Protein AF-A0A261GRT4-F1 (afdb_monomer_lite)

Sequence (349 aa):
MNIQGSGAAAAAATHTRISSVPSQSSALTADNYSETAGRVAGLMQSGRQGEAVALLNGATDGQPQAVQDAMYRMVSSKLGASISPEPFMLEQAQYATPVEVGNTIRQINEAGSNPPSMPNTDGLSDQQKFMVYASIVEVRGNQSAKDALADSESVILGLRSENDTMVNNGKGLYDDRLAVIAKEGDGTVHVKEFTRVSTEPTAQYDGNQKNHTDLGRFRRAEGEDVTNDGVPELGRLSEGTTEMIKASHPNPSSAGGTKWALRPSSDAVTNGANRVERDSNHDLKFDSSDTNGVTDLNNTFKIHAGSRNNTDSAGCTTIHGDDYKDFKDAATRDANQDTWQYVLTKVEP

Secondary structure (DSSP, 8-state):
--------------------S----PPP-HHHHHHHHHHHHHHHHTT-HHHHHHHHHHHHTT--HHHHHHHHHHHHHHH-SPPPSS---SSGGGTS-HHHHHHHHHHHHHHHHS-PBPP--TT--HHHHHHHHHHHHHHHS-HHHHHHHHTT--EEEEEE----TTHHHHT----EEEEEEEE-TTS-EEEEEEEEEE-S--GGG-TTGGG-TT-S------SB-SSSSSSPBPEEEPSEEEEEEEEEEE-TTSTT-EEEEEEE-HHHHHT-TT-EEE-SSSSS--STT-TT-EE---TT--EEE-BTTB---SSSEEE-TTTHHHHHHHHTSSTT--EEEEEEEEPB-

Radius of gyration: 25.0 Å; chains: 1; bounding box: 56×35×108 Å

Structure (mmCIF, N/CA/C/O backbone):
data_AF-A0A261GRT4-F1
#
_entry.id   AF-A0A261GRT4-F1
#
loop_
_atom_site.group_PDB
_atom_site.id
_atom_site.type_symbol
_atom_site.label_atom_id
_atom_site.label_alt_id
_atom_site.label_comp_id
_atom_site.label_asym_id
_atom_site.label_entity_id
_atom_site.label_seq_id
_atom_site.pdbx_PDB_ins_code
_atom_site.Cartn_x
_atom_site.Cartn_y
_atom_site.Cartn_z
_atom_site.occupancy
_atom_site.B_iso_or_equiv
_atom_site.auth_seq_id
_atom_site.auth_comp_id
_atom_site.auth_asym_id
_atom_site.auth_atom_id
_atom_site.pdbx_PDB_model_num
ATOM 1 N N . MET A 1 1 ? 5.555 -11.498 76.815 1.00 35.22 1 MET A N 1
ATOM 2 C CA . MET A 1 1 ? 6.306 -12.042 75.664 1.00 35.22 1 MET A CA 1
ATOM 3 C C . MET A 1 1 ? 5.431 -13.094 75.006 1.00 35.22 1 MET A C 1
ATOM 5 O O . MET A 1 1 ? 5.063 -14.020 75.709 1.00 35.22 1 MET A O 1
ATOM 9 N N . ASN A 1 2 ? 5.130 -12.902 73.714 1.00 31.45 2 ASN A N 1
ATOM 10 C CA . ASN A 1 2 ? 4.449 -13.807 72.768 1.00 31.45 2 ASN A CA 1
ATOM 11 C C . ASN A 1 2 ? 3.001 -14.247 73.063 1.00 31.45 2 ASN A C 1
ATOM 13 O O . ASN A 1 2 ? 2.686 -14.583 74.192 1.00 31.45 2 ASN A O 1
ATOM 17 N N . ILE A 1 3 ? 2.097 -14.450 72.097 1.00 33.56 3 ILE A N 1
ATOM 18 C CA . ILE A 1 3 ? 1.696 -13.861 70.794 1.00 33.56 3 ILE A CA 1
ATOM 19 C C . ILE A 1 3 ? 0.561 -14.801 70.296 1.00 33.56 3 ILE A C 1
ATOM 21 O O . ILE A 1 3 ? 0.647 -16.004 70.522 1.00 33.56 3 ILE A O 1
ATOM 25 N N . GLN A 1 4 ? -0.422 -14.248 69.566 1.00 34.06 4 GLN A N 1
ATOM 26 C CA . GLN A 1 4 ? -1.401 -14.908 68.664 1.00 34.06 4 GLN A CA 1
ATOM 27 C C . GLN A 1 4 ? -2.579 -15.711 69.271 1.00 34.06 4 GLN A C 1
ATOM 29 O O . GLN A 1 4 ? -2.433 -16.420 70.252 1.00 34.06 4 GLN A O 1
ATOM 34 N N . GLY A 1 5 ? -3.795 -15.663 68.707 1.00 31.05 5 GLY A N 1
ATOM 35 C CA . GLY A 1 5 ? -4.198 -15.104 67.413 1.00 31.05 5 GLY A CA 1
ATOM 36 C C . GLY A 1 5 ? -5.697 -14.804 67.322 1.00 31.05 5 GLY A C 1
ATOM 37 O O . GLY A 1 5 ? -6.541 -15.587 67.748 1.00 31.05 5 GLY A O 1
ATOM 38 N N . SER A 1 6 ? -6.010 -13.647 66.740 1.00 34.00 6 SER A N 1
ATOM 39 C CA . SER A 1 6 ? -7.339 -13.263 66.275 1.00 34.00 6 SER A CA 1
ATOM 40 C C . SER A 1 6 ? -7.507 -13.724 64.828 1.00 34.00 6 SER A C 1
ATOM 42 O O . SER A 1 6 ? -6.793 -13.260 63.939 1.00 34.00 6 SER A O 1
ATOM 44 N N . GLY A 1 7 ? -8.445 -14.641 64.595 1.00 30.50 7 GLY A N 1
ATOM 45 C CA . GLY A 1 7 ? -8.882 -15.027 63.258 1.00 30.50 7 GLY A CA 1
ATOM 46 C C . GLY A 1 7 ? -9.743 -13.924 62.648 1.00 30.50 7 GLY A C 1
ATOM 47 O O . GLY A 1 7 ? -10.851 -13.677 63.117 1.00 30.50 7 GLY A O 1
ATOM 48 N N . ALA A 1 8 ? -9.231 -13.263 61.613 1.00 34.28 8 ALA A N 1
ATOM 49 C CA . ALA A 1 8 ? -10.017 -12.397 60.747 1.00 34.28 8 ALA A CA 1
ATOM 50 C C . ALA A 1 8 ? -10.506 -13.226 59.553 1.00 34.28 8 ALA A C 1
ATOM 52 O O . ALA A 1 8 ? -9.708 -13.730 58.763 1.00 34.28 8 ALA A O 1
ATOM 53 N N . ALA A 1 9 ? -11.823 -13.391 59.453 1.00 33.09 9 ALA A N 1
ATOM 54 C CA . ALA A 1 9 ? -12.476 -13.973 58.293 1.00 33.09 9 ALA A CA 1
ATOM 55 C C . ALA A 1 9 ? -12.330 -13.020 57.096 1.00 33.09 9 ALA A C 1
ATOM 57 O O . ALA A 1 9 ? -12.779 -11.875 57.145 1.00 33.09 9 ALA A O 1
ATOM 58 N N . ALA A 1 10 ? -11.693 -13.494 56.027 1.00 32.97 10 ALA A N 1
ATOM 59 C CA . ALA A 1 10 ? -11.641 -12.799 54.751 1.00 32.97 10 ALA A CA 1
ATOM 60 C C . ALA A 1 10 ? -13.013 -12.903 54.067 1.00 32.97 10 ALA A C 1
ATOM 62 O O . ALA A 1 10 ? -13.434 -13.983 53.652 1.00 32.97 10 ALA A O 1
ATOM 63 N N . ALA A 1 11 ? -13.716 -11.776 53.962 1.00 33.22 11 ALA A N 1
ATOM 64 C CA . ALA A 1 11 ? -14.892 -11.653 53.117 1.00 33.22 11 ALA A CA 1
ATOM 65 C C . ALA A 1 11 ? -14.445 -11.652 51.646 1.00 33.22 11 ALA A C 1
ATOM 67 O O . ALA A 1 11 ? -13.780 -10.724 51.185 1.00 33.22 11 ALA A O 1
ATOM 68 N N . ALA A 1 12 ? -14.795 -12.709 50.916 1.00 32.25 12 ALA A N 1
ATOM 69 C CA . ALA A 1 12 ? -14.633 -12.781 49.472 1.00 32.25 12 ALA A CA 1
ATOM 70 C C . ALA A 1 12 ? -15.602 -11.790 48.806 1.00 32.25 12 ALA A C 1
ATOM 72 O O . ALA A 1 12 ? -16.800 -12.049 48.707 1.00 32.25 12 ALA A O 1
ATOM 73 N N . ALA A 1 13 ? -15.089 -10.639 48.369 1.00 33.25 13 ALA A N 1
ATOM 74 C CA . ALA A 1 13 ? -15.842 -9.680 47.571 1.00 33.25 13 ALA A CA 1
ATOM 75 C C . ALA A 1 13 ? -16.038 -10.238 46.154 1.00 33.25 13 ALA A C 1
ATOM 77 O O . ALA A 1 13 ? -15.181 -10.100 45.282 1.00 33.25 13 ALA A O 1
ATOM 78 N N . THR A 1 14 ? -17.178 -10.883 45.927 1.00 31.34 14 THR A N 1
ATOM 79 C CA . THR A 1 14 ? -17.641 -11.307 44.604 1.00 31.34 14 THR A CA 1
ATOM 80 C C . THR A 1 14 ? -17.947 -10.052 43.781 1.00 31.34 14 THR A C 1
ATOM 82 O O . THR A 1 14 ? -19.009 -9.447 43.915 1.00 31.34 14 THR A O 1
ATOM 85 N N . HIS A 1 15 ? -16.991 -9.606 42.961 1.00 34.75 15 HIS A N 1
ATOM 86 C CA . HIS A 1 15 ? -17.224 -8.536 41.992 1.00 34.75 15 HIS A CA 1
ATOM 87 C C . HIS A 1 15 ? -18.155 -9.066 40.902 1.00 34.75 15 HIS A C 1
ATOM 89 O O . HIS A 1 15 ? -17.756 -9.807 40.007 1.00 34.75 15 HIS A O 1
ATOM 95 N N . THR A 1 16 ? -19.428 -8.709 41.020 1.00 35.31 16 THR A N 1
ATOM 96 C CA . THR A 1 16 ? -20.435 -8.956 39.992 1.00 35.31 16 THR A CA 1
ATOM 97 C C . THR A 1 16 ? -20.148 -7.995 38.836 1.00 35.31 16 THR A C 1
ATOM 99 O O . THR A 1 16 ? -20.353 -6.792 38.983 1.00 35.31 16 THR A O 1
ATOM 102 N N . ARG A 1 17 ? -19.632 -8.502 37.704 1.00 43.12 17 ARG A N 1
ATOM 103 C CA . ARG A 1 17 ? -19.543 -7.735 36.447 1.00 43.12 17 ARG A CA 1
ATOM 104 C C . ARG A 1 17 ? -20.964 -7.304 36.066 1.00 43.12 17 ARG A C 1
ATOM 106 O O . ARG A 1 17 ? -21.829 -8.156 35.876 1.00 43.12 17 ARG A O 1
ATOM 113 N N . ILE A 1 18 ? -21.216 -5.999 35.973 1.00 38.28 18 ILE A N 1
ATOM 114 C CA . ILE A 1 18 ? -22.497 -5.475 35.483 1.00 38.28 18 ILE A CA 1
ATOM 115 C C . ILE A 1 18 ? -22.540 -5.723 33.971 1.00 38.28 18 ILE A C 1
ATOM 117 O O . ILE A 1 18 ? -21.865 -5.056 33.192 1.00 38.28 18 ILE A O 1
ATOM 121 N N . SER A 1 19 ? -23.311 -6.730 33.566 1.00 41.53 19 SER A N 1
ATOM 122 C CA . SER A 1 19 ? -23.483 -7.183 32.184 1.00 41.53 19 SER A CA 1
ATOM 123 C C . SER A 1 19 ? -24.474 -6.311 31.404 1.00 41.53 19 SER A C 1
ATOM 125 O O . SER A 1 19 ? -25.518 -6.789 30.958 1.00 41.53 19 SER A O 1
ATOM 127 N N . SER A 1 20 ? -24.203 -5.017 31.257 1.00 37.38 20 SER A N 1
ATOM 128 C CA . SER A 1 20 ? -25.088 -4.153 30.467 1.00 37.38 20 SER A CA 1
ATOM 129 C C . SER A 1 20 ? -24.325 -3.149 29.615 1.00 37.38 20 SER A C 1
ATOM 131 O O . SER A 1 20 ? -24.558 -1.945 29.694 1.00 37.38 20 SER A O 1
ATOM 133 N N . VAL A 1 21 ? -23.440 -3.657 28.760 1.00 43.62 21 VAL A N 1
ATOM 134 C CA . VAL A 1 21 ? -23.245 -3.044 27.443 1.00 43.62 21 VAL A CA 1
ATOM 135 C C . VAL A 1 21 ? -24.151 -3.832 26.494 1.00 43.62 21 VAL A C 1
ATOM 137 O O . VAL A 1 21 ? -24.077 -5.063 26.505 1.00 43.62 21 VAL A O 1
ATOM 140 N N . PRO A 1 22 ? -25.060 -3.196 25.734 1.00 34.50 22 PRO A N 1
ATOM 141 C CA . PRO A 1 22 ? -25.920 -3.920 24.809 1.00 34.50 22 PRO A CA 1
ATOM 142 C C . PRO A 1 22 ? -25.048 -4.671 23.800 1.00 34.50 22 PRO A C 1
ATOM 144 O O . PRO A 1 22 ? -24.343 -4.041 23.014 1.00 34.50 22 PRO A O 1
ATOM 147 N N . SER A 1 23 ? -25.099 -6.005 23.806 1.00 44.66 23 SER A N 1
ATOM 148 C CA . SER A 1 23 ? -24.545 -6.823 22.728 1.00 44.66 23 SER A CA 1
ATOM 149 C C . SER A 1 23 ? -25.442 -6.652 21.501 1.00 44.66 23 SER A C 1
ATOM 151 O O . SER A 1 23 ? -26.345 -7.450 21.242 1.00 44.66 23 SER A O 1
ATOM 153 N N . GLN A 1 24 ? -25.262 -5.558 20.771 1.00 41.44 24 GLN A N 1
ATOM 154 C CA . GLN A 1 24 ? -25.855 -5.423 19.450 1.00 41.44 24 GLN A CA 1
ATOM 155 C C . GLN A 1 24 ? -24.925 -6.133 18.471 1.00 41.44 24 GLN A C 1
ATOM 157 O O . GLN A 1 24 ? -24.043 -5.517 17.886 1.00 41.44 24 GLN A O 1
ATOM 162 N N . SER A 1 25 ? -25.112 -7.447 18.307 1.00 44.12 25 SER A N 1
ATOM 163 C CA . SER A 1 25 ? -24.447 -8.229 17.258 1.00 44.12 25 SER A CA 1
ATOM 164 C C . SER A 1 25 ? -25.061 -7.921 15.881 1.00 44.12 25 SER A C 1
ATOM 166 O O . SER A 1 25 ? -25.492 -8.813 15.149 1.00 44.12 25 SER A O 1
ATOM 168 N N . SER A 1 26 ? -25.179 -6.644 15.526 1.00 55.97 26 SER A N 1
ATOM 169 C CA . SER A 1 26 ? -25.314 -6.273 14.123 1.00 55.97 26 SER A CA 1
ATOM 170 C C . SER A 1 26 ? -23.966 -6.523 13.458 1.00 55.97 26 SER A C 1
ATOM 172 O O . SER A 1 26 ? -22.938 -6.148 14.020 1.00 55.97 26 SER A O 1
ATOM 174 N N . ALA A 1 27 ? -23.958 -7.141 12.276 1.00 65.25 27 ALA A N 1
ATOM 175 C CA . ALA A 1 27 ? -22.738 -7.238 11.484 1.00 65.25 27 ALA A CA 1
ATOM 176 C C . ALA A 1 27 ? -22.126 -5.834 11.325 1.00 65.25 27 ALA A C 1
ATOM 178 O O . ALA A 1 27 ? -22.843 -4.877 11.014 1.00 65.25 27 ALA A O 1
ATOM 179 N N . LEU A 1 28 ? -20.823 -5.700 11.586 1.00 73.12 28 LEU A N 1
ATOM 180 C CA . LEU A 1 28 ? -20.109 -4.452 11.333 1.00 73.12 28 LEU A CA 1
ATOM 181 C C . LEU A 1 28 ? -20.274 -4.094 9.845 1.00 73.12 28 LEU A C 1
ATOM 183 O O . LEU A 1 28 ? -20.029 -4.920 8.964 1.00 73.12 28 LEU A O 1
ATOM 187 N N . THR A 1 29 ? -20.677 -2.858 9.568 1.00 82.50 29 THR A N 1
ATOM 188 C CA . THR A 1 29 ? -20.718 -2.225 8.242 1.00 82.50 29 THR A CA 1
ATOM 189 C C . THR A 1 29 ? -19.670 -1.118 8.187 1.00 82.50 29 THR A C 1
ATOM 191 O O . THR A 1 29 ? -19.235 -0.635 9.230 1.00 82.50 29 THR A O 1
ATOM 194 N N . ALA A 1 30 ? -19.217 -0.715 6.994 1.00 75.94 30 ALA A N 1
ATOM 195 C CA . ALA A 1 30 ? -18.138 0.274 6.872 1.00 75.94 30 ALA A CA 1
ATOM 196 C C . ALA A 1 30 ? -18.424 1.572 7.660 1.00 75.94 30 ALA A C 1
ATOM 198 O O . ALA A 1 30 ? -17.517 2.148 8.266 1.00 75.94 30 ALA A O 1
ATOM 199 N N . ASP A 1 31 ? -19.691 1.989 7.709 1.00 78.19 31 ASP A N 1
ATOM 200 C CA . ASP A 1 31 ? -20.109 3.207 8.401 1.00 78.19 31 ASP A CA 1
ATOM 201 C C . ASP A 1 31 ? -20.157 3.042 9.925 1.00 78.19 31 ASP A C 1
ATOM 203 O O . ASP A 1 31 ? -19.555 3.848 10.641 1.00 78.19 31 ASP A O 1
ATOM 207 N N . ASN A 1 32 ? -20.773 1.970 10.446 1.00 86.00 32 ASN A N 1
ATOM 208 C CA . ASN A 1 32 ? -20.806 1.752 11.899 1.00 86.00 32 ASN A CA 1
ATOM 209 C C . ASN A 1 32 ? -19.414 1.410 12.464 1.00 86.00 32 ASN A C 1
ATOM 211 O O . ASN A 1 32 ? -19.143 1.656 13.640 1.00 86.00 32 ASN A O 1
ATOM 215 N N . TYR A 1 33 ? -18.513 0.904 11.623 1.00 89.94 33 TYR A N 1
ATOM 216 C CA . TYR A 1 33 ? -17.142 0.569 11.965 1.00 89.94 33 TYR A CA 1
ATOM 217 C C . TYR A 1 33 ? -16.300 1.820 12.253 1.00 89.94 33 TYR A C 1
ATOM 219 O O . TYR A 1 33 ? -15.697 1.922 13.324 1.00 89.94 33 TYR A O 1
ATOM 227 N N . SER A 1 34 ? -16.318 2.815 11.356 1.00 91.00 34 SER A N 1
ATOM 228 C CA . SER A 1 34 ? -15.612 4.088 11.578 1.00 91.00 34 SER A CA 1
ATOM 229 C C . SER A 1 34 ? -16.206 4.868 12.756 1.00 91.00 34 SER A C 1
ATOM 231 O O . SER A 1 34 ? -15.466 5.450 13.553 1.00 91.00 34 SER A O 1
ATOM 233 N N . GLU A 1 35 ? -17.535 4.865 12.902 1.00 93.88 35 GLU A N 1
ATOM 234 C CA . GLU A 1 35 ? -18.208 5.501 14.040 1.00 93.88 35 GLU A CA 1
ATOM 235 C C . GLU A 1 35 ? -17.812 4.841 15.369 1.00 93.88 35 GLU A C 1
ATOM 237 O O . GLU A 1 35 ? -17.461 5.529 16.332 1.00 93.88 35 GLU A O 1
ATOM 242 N N . THR A 1 36 ? -17.808 3.506 15.420 1.00 95.56 36 THR A N 1
ATOM 243 C CA . THR A 1 36 ? -17.414 2.746 16.614 1.00 95.56 36 THR A CA 1
ATOM 244 C C . THR A 1 36 ? -15.971 3.044 16.999 1.00 95.56 36 THR A C 1
ATOM 246 O O . THR A 1 36 ? -15.712 3.352 18.163 1.00 95.56 36 THR A O 1
ATOM 249 N N . ALA A 1 37 ? -15.042 3.048 16.040 1.00 96.81 37 ALA A N 1
ATOM 250 C CA . ALA A 1 37 ? -13.650 3.399 16.304 1.00 96.81 37 ALA A CA 1
ATOM 251 C C . ALA A 1 37 ? -13.501 4.827 16.860 1.00 96.81 37 ALA A C 1
ATOM 253 O O . ALA A 1 37 ? -12.764 5.041 17.823 1.00 96.81 37 ALA A O 1
ATOM 254 N N . GLY A 1 38 ? -14.250 5.795 16.317 1.00 96.62 38 GLY A N 1
ATOM 255 C CA . GLY A 1 38 ? -14.286 7.168 16.830 1.00 96.62 38 GLY A CA 1
ATOM 256 C C . GLY A 1 38 ? -14.823 7.259 18.262 1.00 96.62 38 GLY A C 1
ATOM 257 O O . GLY A 1 38 ? -14.258 7.969 19.095 1.00 96.62 38 GLY A O 1
ATOM 258 N N . ARG A 1 39 ? -15.870 6.493 18.589 1.00 96.88 39 ARG A N 1
ATOM 259 C CA . ARG A 1 39 ? -16.416 6.411 19.956 1.00 96.88 39 ARG A CA 1
ATOM 260 C C . ARG A 1 39 ? -15.419 5.795 20.935 1.00 96.88 39 ARG A C 1
ATOM 262 O O . ARG A 1 39 ? -15.260 6.321 22.035 1.00 96.88 39 ARG A O 1
ATOM 269 N N . VAL A 1 40 ? -14.732 4.721 20.542 1.00 96.50 40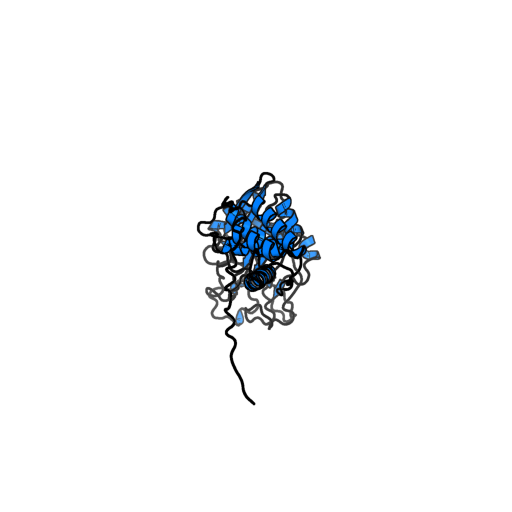 VAL A N 1
ATOM 270 C CA . VAL A 1 40 ? -13.662 4.102 21.342 1.00 96.50 40 VAL A CA 1
ATOM 271 C C . VAL A 1 40 ? -12.539 5.112 21.591 1.00 96.50 40 VAL A C 1
ATOM 273 O O . VAL A 1 40 ? -12.170 5.331 22.744 1.00 96.50 40 VAL A O 1
ATOM 276 N N . ALA A 1 41 ? -12.050 5.784 20.545 1.00 96.00 41 ALA A N 1
ATOM 277 C CA . ALA A 1 41 ? -11.004 6.799 20.659 1.00 96.00 41 ALA A CA 1
ATOM 278 C C . ALA A 1 41 ? -11.409 7.952 21.597 1.00 96.00 41 ALA A C 1
ATOM 280 O O . ALA A 1 41 ? -10.647 8.309 22.497 1.00 96.00 41 ALA A O 1
ATOM 281 N N . GLY A 1 42 ? -12.635 8.471 21.467 1.00 94.50 42 GLY A N 1
ATOM 282 C CA . GLY A 1 42 ? -13.161 9.519 22.347 1.00 94.50 42 GLY A CA 1
ATOM 283 C C . GLY A 1 42 ? -13.256 9.084 23.815 1.00 94.50 42 GLY A C 1
ATOM 284 O O . GLY A 1 42 ? -12.894 9.845 24.715 1.00 94.50 42 GLY A O 1
ATOM 285 N N . LEU A 1 43 ? -13.672 7.840 24.082 1.00 93.19 43 LEU A N 1
ATOM 286 C CA . LEU A 1 43 ? -13.674 7.283 25.439 1.00 93.19 43 LEU A CA 1
ATOM 287 C C . LEU A 1 43 ? -12.251 7.194 26.009 1.00 93.19 43 LEU A C 1
ATOM 289 O O . LEU A 1 43 ? -12.030 7.633 27.139 1.00 93.19 43 LEU A O 1
ATOM 293 N N . MET A 1 44 ? -11.277 6.713 25.230 1.00 91.50 44 MET A N 1
ATOM 294 C CA . MET A 1 44 ? -9.875 6.650 25.664 1.00 91.50 44 MET A CA 1
ATOM 295 C C . MET A 1 44 ? -9.304 8.037 25.977 1.00 91.50 44 MET A C 1
ATOM 297 O O . MET A 1 44 ? -8.716 8.223 27.042 1.00 91.50 44 MET A O 1
ATOM 301 N N . GLN A 1 45 ? -9.533 9.022 25.104 1.00 89.69 45 GLN A N 1
ATOM 302 C CA . GLN A 1 45 ? -9.082 10.408 25.294 1.00 89.69 45 GLN A CA 1
ATOM 303 C C . GLN A 1 45 ? -9.731 11.080 26.512 1.00 89.69 45 GLN A C 1
ATOM 305 O O . GLN A 1 45 ? -9.102 11.901 27.174 1.00 89.69 45 GLN A O 1
ATOM 310 N N . SER A 1 46 ? -10.965 10.700 26.854 1.00 88.81 46 SER A N 1
ATOM 311 C CA . SER A 1 46 ? -11.665 11.188 28.052 1.00 88.81 46 SER A CA 1
ATOM 312 C C . SER A 1 46 ? -11.250 10.492 29.358 1.00 88.81 46 SER A C 1
ATOM 314 O O . SER A 1 46 ? -11.853 10.737 30.401 1.00 88.81 46 SER A O 1
ATOM 316 N N . GLY A 1 47 ? -10.251 9.601 29.322 1.00 85.88 47 GLY A N 1
ATOM 317 C CA . GLY A 1 47 ? -9.809 8.838 30.491 1.00 85.88 47 GLY A CA 1
ATOM 318 C C . GLY A 1 47 ? -10.765 7.713 30.899 1.00 85.88 47 GLY A C 1
ATOM 319 O O . GLY A 1 47 ? -10.626 7.171 31.988 1.00 85.88 47 GLY A O 1
ATOM 320 N N . ARG A 1 48 ? -11.720 7.326 30.042 1.00 89.19 48 ARG A N 1
ATOM 321 C CA . ARG A 1 48 ? -12.680 6.224 30.261 1.00 89.19 48 ARG A CA 1
ATOM 322 C C . ARG A 1 48 ? -12.195 4.938 29.585 1.00 89.19 48 ARG A C 1
ATOM 324 O O . ARG A 1 48 ? -12.920 4.317 28.808 1.00 89.19 48 ARG A O 1
ATOM 331 N N . GLN A 1 49 ? -10.948 4.543 29.848 1.00 88.94 49 GLN A N 1
ATOM 332 C CA . GLN A 1 49 ? -10.278 3.469 29.097 1.00 88.94 49 GLN A CA 1
ATOM 333 C C . GLN A 1 49 ? -10.960 2.106 29.294 1.00 88.94 49 GLN A C 1
ATOM 335 O O . GLN A 1 49 ? -11.160 1.389 28.319 1.00 88.94 49 GLN A O 1
ATOM 340 N N . GLY A 1 50 ? -11.400 1.769 30.511 1.00 88.81 50 GLY A N 1
ATOM 341 C CA . GLY A 1 50 ? -12.138 0.526 30.770 1.00 88.81 50 GLY A CA 1
ATOM 342 C C . GLY A 1 50 ? -13.426 0.389 29.946 1.00 88.81 50 GLY A C 1
ATOM 343 O O . GLY A 1 50 ? -13.732 -0.689 29.443 1.00 88.81 50 GLY A O 1
ATOM 344 N N . GLU A 1 51 ? -14.159 1.487 29.749 1.00 91.25 51 GLU A N 1
ATOM 345 C CA . GLU A 1 51 ? -15.366 1.507 28.914 1.00 91.25 51 GLU A CA 1
ATOM 346 C C . GLU A 1 51 ? -15.033 1.455 27.420 1.00 91.25 51 GLU A C 1
ATOM 348 O O . GLU A 1 51 ? -15.698 0.746 26.667 1.00 91.25 51 GLU A O 1
ATOM 353 N N . ALA A 1 52 ? -13.973 2.151 26.996 1.00 93.31 52 ALA A N 1
ATOM 354 C CA . ALA A 1 52 ? -13.474 2.082 25.625 1.00 93.31 52 ALA A CA 1
ATOM 355 C C . ALA A 1 52 ? -13.105 0.644 25.234 1.00 93.31 52 ALA A C 1
ATOM 357 O O . ALA A 1 52 ? -13.480 0.176 24.163 1.00 93.31 52 ALA A O 1
ATOM 358 N N . VAL A 1 53 ? -12.412 -0.065 26.129 1.00 93.44 53 VAL A N 1
ATOM 359 C CA . VAL A 1 53 ? -11.992 -1.459 25.939 1.00 93.44 53 VAL A CA 1
ATOM 360 C C . VAL A 1 53 ? -13.192 -2.397 25.926 1.00 93.44 53 VAL A C 1
ATOM 362 O O . VAL A 1 53 ? -13.258 -3.275 25.073 1.00 93.44 53 VAL A O 1
ATOM 365 N N . ALA A 1 54 ? -14.182 -2.194 26.799 1.00 91.50 54 ALA A N 1
ATOM 366 C CA . ALA A 1 54 ? -15.415 -2.978 26.760 1.00 91.50 54 ALA A CA 1
ATOM 367 C C . ALA A 1 54 ? -16.194 -2.781 25.445 1.00 91.50 54 ALA A C 1
ATOM 369 O O . ALA A 1 54 ? -16.680 -3.758 24.874 1.00 91.50 54 ALA A O 1
ATOM 370 N N . LEU A 1 55 ? -16.280 -1.544 24.940 1.00 94.38 55 LEU A N 1
ATOM 371 C CA . LEU A 1 55 ? -16.907 -1.244 23.648 1.00 94.38 55 LEU A CA 1
ATOM 372 C C . LEU A 1 55 ? -16.146 -1.892 22.485 1.00 94.38 55 LEU A C 1
ATOM 374 O O . LEU A 1 55 ? -16.764 -2.504 21.618 1.00 94.38 55 LEU A O 1
ATOM 378 N N . LEU A 1 56 ? -14.817 -1.776 22.484 1.00 95.25 56 LEU A N 1
ATOM 379 C CA . LEU A 1 56 ? -13.955 -2.359 21.461 1.00 95.25 56 LEU A CA 1
ATOM 380 C C . LEU A 1 56 ? -14.064 -3.887 21.441 1.00 95.25 56 LEU A C 1
ATOM 382 O O . LEU A 1 56 ? -14.350 -4.446 20.389 1.00 95.25 56 LEU A O 1
ATOM 386 N N . ASN A 1 57 ? -13.940 -4.541 22.599 1.00 92.62 57 ASN A N 1
ATOM 387 C CA . ASN A 1 57 ? -14.078 -5.993 22.722 1.00 92.62 57 ASN A CA 1
ATOM 388 C C . ASN A 1 57 ? -15.463 -6.470 22.276 1.00 92.62 57 ASN A C 1
ATOM 390 O O . ASN A 1 57 ? -15.571 -7.475 21.588 1.00 92.62 57 ASN A O 1
ATOM 394 N N . GLY A 1 58 ? -16.527 -5.741 22.627 1.00 91.69 58 GLY A N 1
ATOM 395 C CA . GLY A 1 58 ? -17.876 -6.068 22.165 1.00 91.69 58 GLY A CA 1
ATOM 396 C C . GLY A 1 58 ? -18.047 -5.939 20.648 1.00 91.69 58 GLY A C 1
ATOM 397 O O . GLY A 1 58 ? -18.827 -6.683 20.062 1.00 91.69 58 GLY A O 1
ATOM 398 N N . ALA A 1 59 ? -17.319 -5.020 20.007 1.00 91.56 59 ALA A N 1
ATOM 399 C CA . ALA A 1 59 ? -17.340 -4.847 18.556 1.00 91.56 59 ALA A CA 1
ATOM 400 C C . ALA A 1 59 ? -16.490 -5.896 17.817 1.00 91.56 59 ALA A C 1
ATOM 402 O O . ALA A 1 59 ? -16.823 -6.267 16.693 1.00 91.56 59 ALA A O 1
ATOM 403 N N . THR A 1 60 ? -15.399 -6.369 18.422 1.00 92.12 60 THR A N 1
ATOM 404 C CA . THR A 1 60 ? -14.475 -7.337 17.808 1.00 92.12 60 THR A CA 1
ATOM 405 C C . THR A 1 60 ? -14.796 -8.793 18.142 1.00 92.12 60 THR A C 1
ATOM 407 O O . THR A 1 60 ? -14.301 -9.685 17.450 1.00 92.12 60 THR A O 1
ATOM 410 N N . ASP A 1 61 ? -15.640 -9.057 19.143 1.00 91.12 61 ASP A N 1
ATOM 411 C CA . ASP A 1 61 ? -16.015 -10.416 19.539 1.00 91.12 61 ASP A CA 1
ATOM 412 C C . ASP A 1 61 ? -16.638 -11.206 18.378 1.00 91.12 61 ASP A C 1
ATOM 414 O O . ASP A 1 61 ? -17.505 -10.726 17.641 1.00 91.12 61 ASP A O 1
ATOM 418 N N . GLY A 1 62 ? -16.149 -12.431 18.184 1.00 89.50 62 GLY A N 1
ATOM 419 C CA . GLY A 1 62 ? -16.558 -13.313 17.089 1.00 89.50 62 GLY A CA 1
ATOM 420 C C . GLY A 1 62 ? -16.190 -12.841 15.673 1.00 89.50 62 GLY A C 1
ATOM 421 O O . GLY A 1 62 ? -16.531 -13.535 14.713 1.00 89.50 62 GLY A O 1
ATOM 422 N N . GLN A 1 63 ? -15.504 -11.705 15.503 1.00 92.75 63 GLN A N 1
ATOM 423 C CA . GLN A 1 63 ? -15.065 -11.241 14.184 1.00 92.75 63 GLN A CA 1
ATOM 424 C C . GLN A 1 63 ? -13.810 -11.991 13.710 1.00 92.75 63 GLN A C 1
ATOM 426 O O . GLN A 1 63 ? -12.965 -12.361 14.528 1.00 92.75 63 GLN A O 1
ATOM 431 N N . PRO A 1 64 ? -13.624 -12.177 12.391 1.00 95.44 64 PRO A N 1
ATOM 432 C CA . PRO A 1 64 ? -12.365 -12.676 11.840 1.00 95.44 64 PRO A CA 1
ATOM 433 C C . PRO A 1 64 ? -11.175 -11.795 12.240 1.00 95.44 64 PRO A C 1
ATOM 435 O O . PRO A 1 64 ? -11.313 -10.572 12.295 1.00 95.44 64 PRO A O 1
ATOM 438 N N . GLN A 1 65 ? -9.998 -12.397 12.450 1.00 96.00 65 GLN A N 1
ATOM 439 C CA . GLN A 1 65 ? -8.798 -11.692 12.933 1.00 96.00 65 GLN A CA 1
ATOM 440 C C . GLN A 1 65 ? -8.486 -10.423 12.125 1.00 96.00 65 GLN A C 1
ATOM 442 O O . GLN A 1 65 ? -8.297 -9.363 12.709 1.00 96.00 65 GLN A O 1
ATOM 447 N N . ALA A 1 66 ? -8.551 -10.492 10.789 1.00 96.69 66 ALA A N 1
ATOM 448 C CA . ALA A 1 66 ? -8.283 -9.339 9.928 1.00 96.69 66 ALA A CA 1
ATOM 449 C C . ALA A 1 66 ? -9.201 -8.135 10.229 1.00 96.69 66 ALA A C 1
ATOM 451 O O . ALA A 1 66 ? -8.754 -6.990 10.171 1.00 96.69 66 ALA A O 1
ATOM 452 N N . VAL A 1 67 ? -10.469 -8.380 10.585 1.00 96.75 67 VAL A N 1
ATOM 453 C CA . VAL A 1 67 ? -11.445 -7.338 10.956 1.00 96.75 67 VAL A CA 1
ATOM 454 C C . VAL A 1 67 ? -11.151 -6.779 12.352 1.00 96.75 67 VAL A C 1
ATOM 456 O O . VAL A 1 67 ? -11.306 -5.577 12.573 1.00 96.75 67 VAL A O 1
ATOM 459 N N . GLN A 1 68 ? -10.681 -7.616 13.282 1.00 96.31 68 GLN A N 1
ATOM 460 C CA . GLN A 1 68 ? -10.231 -7.156 14.600 1.00 96.31 68 GLN A CA 1
ATOM 461 C C . GLN A 1 68 ? -9.003 -6.244 14.472 1.00 96.31 68 GLN A C 1
ATOM 463 O O . GLN A 1 68 ? -9.022 -5.118 14.970 1.00 96.31 68 GLN A O 1
ATOM 468 N N . ASP A 1 69 ? -7.988 -6.678 13.719 1.00 96.88 69 ASP A N 1
ATOM 469 C CA . ASP A 1 69 ? -6.772 -5.896 13.457 1.00 96.88 69 ASP A CA 1
ATOM 470 C C . ASP A 1 69 ? -7.099 -4.581 12.756 1.00 96.88 69 ASP A C 1
ATOM 472 O O . ASP A 1 69 ? -6.510 -3.537 13.048 1.00 96.88 69 ASP A O 1
ATOM 476 N N . ALA A 1 70 ? -8.076 -4.619 11.846 1.00 97.69 70 ALA A N 1
ATOM 477 C CA . ALA A 1 70 ? -8.587 -3.417 11.227 1.00 97.69 70 ALA A CA 1
ATOM 478 C C . ALA A 1 70 ? -9.108 -2.463 12.302 1.00 97.69 70 ALA A C 1
ATOM 480 O O . ALA A 1 70 ? -8.730 -1.294 12.315 1.00 97.69 70 ALA A O 1
ATOM 481 N N . MET A 1 71 ? -9.998 -2.915 13.195 1.00 97.56 71 MET A N 1
ATOM 482 C CA . MET A 1 71 ? -10.570 -2.061 14.245 1.00 97.56 71 MET A CA 1
ATOM 483 C C . MET A 1 71 ? -9.478 -1.420 15.113 1.00 97.56 71 MET A C 1
ATOM 485 O O . MET A 1 71 ? -9.546 -0.220 15.375 1.00 97.56 71 MET A O 1
ATOM 489 N N . TYR A 1 72 ? -8.433 -2.167 15.482 1.00 97.50 72 TYR A N 1
ATOM 490 C CA . TYR A 1 72 ? -7.288 -1.613 16.212 1.00 97.50 72 TYR A CA 1
ATOM 491 C C . TYR A 1 72 ? -6.564 -0.515 15.423 1.00 97.50 72 TYR A C 1
ATOM 493 O O . TYR A 1 72 ? -6.333 0.563 15.974 1.00 97.50 72 TYR A O 1
ATOM 501 N N . ARG A 1 73 ? -6.287 -0.728 14.128 1.00 97.69 73 ARG A N 1
ATOM 502 C CA . ARG A 1 73 ? -5.713 0.299 13.235 1.00 97.69 73 ARG A CA 1
ATOM 503 C C . ARG A 1 73 ? -6.577 1.550 13.157 1.00 97.69 73 ARG A C 1
ATOM 505 O O . ARG A 1 73 ? -6.066 2.659 13.285 1.00 97.69 73 ARG A O 1
ATOM 512 N N . MET A 1 74 ? -7.884 1.385 12.978 1.00 97.25 74 MET A N 1
ATOM 513 C CA . MET A 1 74 ? -8.805 2.513 12.863 1.00 97.25 74 MET A CA 1
ATOM 514 C C . MET A 1 74 ? -8.873 3.312 14.168 1.00 97.25 74 MET A C 1
ATOM 516 O O . MET A 1 74 ? -8.783 4.538 14.132 1.00 97.25 74 MET A O 1
ATOM 520 N N . VAL A 1 75 ? -8.967 2.645 15.324 1.00 97.75 75 VAL A N 1
ATOM 521 C CA . VAL A 1 75 ? -8.904 3.315 16.634 1.00 97.75 75 VAL A CA 1
ATOM 522 C C . VAL A 1 75 ? -7.577 4.062 16.786 1.00 97.75 75 VAL A C 1
ATOM 524 O O . VAL A 1 75 ? -7.587 5.229 17.167 1.00 97.75 75 VAL A O 1
ATOM 527 N N . SER A 1 76 ? -6.456 3.435 16.420 1.00 96.88 76 SER A N 1
ATOM 528 C CA . SER A 1 76 ? -5.126 4.058 16.440 1.00 96.88 76 SER A CA 1
ATOM 529 C C . SER A 1 76 ? -5.069 5.328 15.580 1.00 96.88 76 SER A C 1
ATOM 531 O O . SER A 1 76 ? -4.656 6.384 16.063 1.00 96.88 76 SER A O 1
ATOM 533 N N . SER A 1 77 ? -5.596 5.274 14.349 1.00 95.44 77 SER A N 1
ATOM 534 C CA . SER A 1 77 ? -5.711 6.442 13.459 1.00 95.44 77 SER A CA 1
ATOM 535 C C . SER A 1 77 ? -6.529 7.571 14.100 1.00 95.44 77 SER A C 1
ATOM 537 O O . SER A 1 77 ? -6.091 8.721 14.116 1.00 95.44 77 SER A O 1
ATOM 539 N N . LYS A 1 78 ? -7.692 7.264 14.700 1.00 95.50 78 LYS A N 1
ATOM 540 C CA . LYS A 1 78 ? -8.557 8.277 15.341 1.00 95.50 78 LYS A CA 1
ATOM 541 C C . LYS A 1 78 ? -7.947 8.893 16.602 1.00 95.50 78 LYS A C 1
ATOM 543 O O . LYS A 1 78 ? -8.280 10.026 16.942 1.00 95.50 78 LYS A O 1
ATOM 548 N N . LEU A 1 79 ? -7.072 8.173 17.297 1.00 93.88 79 LEU A N 1
ATOM 549 C CA . LEU A 1 79 ? -6.349 8.704 18.452 1.00 93.88 79 LEU A CA 1
ATOM 550 C C . LEU A 1 79 ? -5.272 9.714 18.051 1.00 93.88 79 LEU A C 1
ATOM 552 O O . LEU A 1 79 ? -5.005 10.636 18.821 1.00 93.88 79 LEU A O 1
ATOM 556 N N . GLY A 1 80 ? -4.671 9.552 16.869 1.00 83.62 80 GLY A N 1
ATOM 557 C CA . GLY A 1 80 ? -3.674 10.465 16.299 1.00 83.62 80 GLY A CA 1
ATOM 558 C C . GLY A 1 80 ? -2.308 10.465 17.001 1.00 83.62 80 GLY A C 1
ATOM 559 O O . GLY A 1 80 ? -1.366 11.069 16.496 1.00 83.62 80 GLY A O 1
ATOM 560 N N . ALA A 1 81 ? -2.179 9.793 18.147 1.00 78.56 81 ALA A N 1
ATOM 561 C CA . ALA A 1 81 ? -0.937 9.582 18.879 1.00 78.56 81 ALA A CA 1
ATOM 562 C C . ALA A 1 81 ? -1.028 8.307 19.727 1.00 78.56 81 ALA A C 1
ATOM 564 O O . ALA A 1 81 ? -2.118 7.904 20.141 1.00 78.56 81 ALA A O 1
ATOM 565 N N . SER A 1 82 ? 0.122 7.697 20.032 1.00 79.88 82 SER A N 1
ATOM 566 C CA . SER A 1 82 ? 0.177 6.569 20.965 1.00 79.88 82 SER A CA 1
ATOM 567 C C . SER A 1 82 ? -0.289 6.990 22.358 1.00 79.88 82 SER A C 1
ATOM 569 O O . SER A 1 82 ? 0.120 8.033 22.875 1.00 79.88 82 SER A O 1
ATOM 571 N N . ILE A 1 83 ? -1.107 6.152 22.994 1.00 79.44 83 ILE A N 1
ATOM 572 C CA . ILE A 1 83 ? -1.540 6.366 24.381 1.00 79.44 83 ILE A CA 1
ATOM 573 C C . ILE A 1 83 ? -0.688 5.512 25.318 1.00 79.44 83 ILE A C 1
ATOM 575 O O . ILE A 1 83 ? -0.297 4.393 24.974 1.00 79.44 83 ILE A O 1
ATOM 579 N N . SER A 1 84 ? -0.424 6.030 26.520 1.00 76.00 84 SER A N 1
ATOM 580 C CA . SER A 1 84 ? 0.215 5.260 27.588 1.00 76.00 84 SER A CA 1
ATOM 581 C C . SER A 1 84 ? -0.597 3.996 27.911 1.0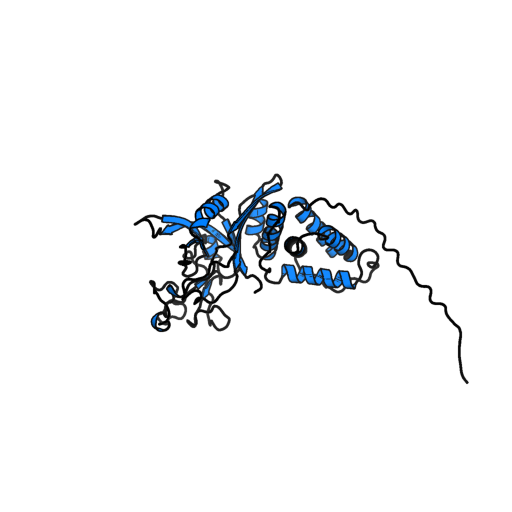0 76.00 84 SER A C 1
ATOM 583 O O . SER A 1 84 ? -1.802 4.104 28.156 1.00 76.00 84 SER A O 1
ATOM 585 N N . PRO A 1 85 ? 0.042 2.812 27.963 1.00 74.19 85 PRO A N 1
ATOM 586 C CA . PRO A 1 85 ? -0.616 1.577 28.373 1.00 74.19 85 PRO A CA 1
ATOM 587 C C . PRO A 1 85 ? -0.877 1.518 29.884 1.00 74.19 85 PRO A C 1
ATOM 589 O O . PRO A 1 85 ? -1.562 0.602 30.332 1.00 74.19 85 PRO A O 1
ATOM 592 N N . GLU A 1 86 ? -0.340 2.462 30.667 1.00 69.06 86 GLU A N 1
ATOM 593 C CA . GLU A 1 86 ? -0.601 2.553 32.104 1.00 69.06 86 GLU A CA 1
ATOM 594 C C . GLU A 1 86 ? -2.034 3.057 32.343 1.00 69.06 86 GLU A C 1
ATOM 596 O O . GLU A 1 86 ? -2.353 4.196 31.978 1.00 69.06 86 GLU A O 1
ATOM 601 N N . PRO A 1 87 ? -2.919 2.235 32.934 1.00 60.28 87 PRO A N 1
ATOM 602 C CA . PRO A 1 87 ? -4.301 2.626 33.154 1.00 60.28 87 PRO A CA 1
ATOM 603 C C . PRO A 1 87 ? -4.369 3.759 34.181 1.00 60.28 87 PRO A C 1
ATOM 605 O O . PRO A 1 87 ? -3.764 3.685 35.254 1.00 60.28 87 PRO A O 1
ATOM 608 N N . PHE A 1 88 ? -5.149 4.803 33.895 1.00 62.28 88 PHE A N 1
ATOM 609 C CA . PHE A 1 88 ? -5.472 5.801 34.917 1.00 62.28 88 PHE A CA 1
ATOM 610 C C . PHE A 1 88 ? -6.336 5.128 35.998 1.00 62.28 88 PHE A C 1
ATOM 612 O O . PHE A 1 88 ? -7.490 4.775 35.763 1.00 62.28 88 PHE A O 1
ATOM 619 N N . MET A 1 89 ? -5.764 4.923 37.189 1.00 53.69 89 MET A N 1
ATOM 620 C CA . MET A 1 89 ? -6.319 4.139 38.312 1.00 53.69 89 MET A CA 1
ATOM 621 C C . MET A 1 89 ? -7.504 4.809 39.043 1.00 53.69 89 MET A C 1
ATOM 623 O O . MET A 1 89 ? -7.604 4.751 40.267 1.00 53.69 89 MET A O 1
ATOM 627 N N . LEU A 1 90 ? -8.414 5.457 38.318 1.00 51.34 90 LEU A N 1
ATOM 628 C CA . LEU A 1 90 ? -9.616 6.080 38.872 1.00 51.34 90 LEU A CA 1
ATOM 629 C C . LEU A 1 90 ? -10.842 5.254 38.441 1.00 51.34 90 LEU A C 1
ATOM 631 O O . LEU A 1 90 ? -11.338 5.399 37.334 1.00 51.34 90 LEU A O 1
ATOM 635 N N . GLU A 1 91 ? -11.285 4.333 39.304 1.00 52.78 91 GLU A N 1
ATOM 636 C CA . GLU A 1 91 ? -12.592 3.631 39.242 1.00 52.78 91 GLU A CA 1
ATOM 637 C C . GLU A 1 91 ? -12.897 2.721 38.020 1.00 52.78 91 GLU A C 1
ATOM 639 O O . GLU A 1 91 ? -14.026 2.272 37.844 1.00 52.78 91 GLU A O 1
ATOM 644 N N . GLN A 1 92 ? -11.914 2.357 37.188 1.00 53.94 92 GLN A N 1
ATOM 645 C CA . GLN A 1 92 ? -12.186 1.710 35.886 1.00 53.94 92 GLN A CA 1
ATOM 646 C C . GLN A 1 92 ? -12.434 0.187 35.885 1.00 53.94 92 GLN A C 1
ATOM 648 O O . GLN A 1 92 ? -12.827 -0.361 34.853 1.00 53.94 92 GLN A O 1
ATOM 653 N N . ALA A 1 93 ? -12.262 -0.511 37.013 1.00 58.44 93 ALA A N 1
ATOM 654 C CA . ALA A 1 93 ? -12.410 -1.975 37.075 1.00 58.44 93 ALA A CA 1
ATOM 655 C C . ALA A 1 93 ? -13.857 -2.477 36.865 1.00 58.44 93 ALA A C 1
ATOM 657 O O . ALA A 1 93 ? -14.095 -3.685 36.842 1.00 58.44 93 ALA A O 1
ATOM 658 N N . GLN A 1 94 ? -14.827 -1.568 36.716 1.00 68.62 94 GLN A N 1
ATOM 659 C CA . GLN A 1 94 ? -16.229 -1.898 36.467 1.00 68.62 94 GLN A CA 1
ATOM 660 C C . GLN A 1 94 ? -16.470 -2.493 35.066 1.00 68.62 94 GLN A C 1
ATOM 662 O O . GLN A 1 94 ? -17.376 -3.314 34.919 1.00 68.62 94 GLN A O 1
ATOM 667 N N . TYR A 1 95 ? -15.671 -2.112 34.061 1.00 78.38 95 TYR A N 1
ATOM 668 C CA . TYR A 1 95 ? -15.902 -2.477 32.652 1.00 78.38 95 TYR A CA 1
ATOM 669 C C . TYR A 1 95 ? -14.821 -3.396 32.070 1.00 78.38 95 TYR A C 1
ATOM 671 O O . TYR A 1 95 ? -15.148 -4.391 31.428 1.00 78.38 95 TYR A O 1
ATOM 679 N N . ALA A 1 96 ? -13.547 -3.100 32.337 1.00 83.75 96 ALA A N 1
ATOM 680 C CA . ALA A 1 96 ? -12.411 -3.942 31.976 1.00 83.75 96 ALA A CA 1
ATOM 681 C C . ALA A 1 96 ? -11.349 -3.873 33.080 1.00 83.75 96 ALA A C 1
ATOM 683 O O . ALA A 1 96 ? -11.209 -2.870 33.781 1.00 83.75 96 ALA A O 1
ATOM 684 N N . THR A 1 97 ? -10.602 -4.954 33.260 1.00 86.50 97 THR A N 1
ATOM 685 C CA . THR A 1 97 ? -9.502 -5.016 34.224 1.00 86.50 97 THR A CA 1
ATOM 686 C C . THR A 1 97 ? -8.318 -4.157 33.759 1.00 86.50 97 THR A C 1
ATOM 688 O O . THR A 1 97 ? -8.107 -4.003 32.556 1.00 86.50 97 THR A O 1
ATOM 691 N N . PRO A 1 98 ? -7.477 -3.648 34.681 1.00 84.50 98 PRO A N 1
ATOM 692 C CA . PRO A 1 98 ? -6.262 -2.907 34.324 1.00 84.50 98 PRO A CA 1
ATOM 693 C C . PRO A 1 98 ? -5.344 -3.647 33.335 1.00 84.50 98 PRO A C 1
ATOM 695 O O . PRO A 1 98 ? -4.747 -3.029 32.458 1.00 84.50 98 PRO A O 1
ATOM 698 N N . VAL A 1 99 ? -5.264 -4.978 33.442 1.00 87.19 99 VAL A N 1
ATOM 699 C CA . VAL A 1 99 ? -4.469 -5.821 32.535 1.00 87.19 99 VAL A CA 1
ATOM 700 C C . VAL A 1 99 ? -5.088 -5.874 31.136 1.00 87.19 99 VAL A C 1
ATOM 702 O O . VAL A 1 99 ? -4.367 -5.704 30.154 1.00 87.19 99 VAL A O 1
ATOM 705 N N . GLU A 1 100 ? -6.408 -6.070 31.032 1.00 89.81 100 GLU A N 1
ATOM 706 C CA . GLU A 1 100 ? -7.131 -6.023 29.749 1.00 89.81 100 GLU A CA 1
ATOM 707 C C . GLU A 1 100 ? -6.948 -4.655 29.074 1.00 89.81 100 GLU A C 1
ATOM 709 O O . GLU A 1 100 ? -6.658 -4.596 27.878 1.00 89.81 100 GLU A O 1
ATOM 714 N N . VAL A 1 101 ? -7.025 -3.562 29.843 1.00 90.31 101 VAL A N 1
ATOM 715 C CA . VAL A 1 101 ? -6.785 -2.202 29.337 1.00 90.31 101 VAL A CA 1
ATOM 716 C C . VAL A 1 101 ? -5.364 -2.045 28.796 1.00 90.31 101 VAL A C 1
ATOM 718 O O . VAL A 1 101 ? -5.195 -1.651 27.642 1.00 90.31 101 VAL A O 1
ATOM 721 N N . GLY A 1 102 ? -4.344 -2.404 29.580 1.00 90.62 102 GLY A N 1
ATOM 722 C CA . GLY A 1 102 ? -2.949 -2.278 29.154 1.00 90.62 102 GLY A CA 1
ATOM 723 C C . GLY A 1 102 ? -2.604 -3.134 27.929 1.00 90.62 102 GLY A C 1
ATOM 724 O O . GLY A 1 102 ? -1.861 -2.683 27.058 1.00 90.62 102 GLY A O 1
ATOM 725 N N . ASN A 1 103 ? -3.161 -4.347 27.824 1.00 93.56 103 ASN A N 1
ATOM 726 C CA . ASN A 1 103 ? -3.004 -5.208 26.644 1.00 93.56 103 ASN A CA 1
ATOM 727 C C . ASN A 1 103 ? -3.646 -4.587 25.398 1.00 93.56 103 ASN A C 1
ATOM 729 O O . ASN A 1 103 ? -3.007 -4.519 24.353 1.00 93.56 103 ASN A O 1
ATOM 733 N N . THR A 1 104 ? -4.881 -4.101 25.522 1.00 94.31 104 THR A N 1
ATOM 734 C CA . THR A 1 104 ? -5.632 -3.536 24.392 1.00 94.31 104 THR A CA 1
ATOM 735 C C . THR A 1 104 ? -4.965 -2.267 23.862 1.00 94.31 104 THR A C 1
ATOM 737 O O . THR A 1 104 ? -4.843 -2.086 22.654 1.00 94.31 104 THR A O 1
ATOM 740 N N . ILE A 1 105 ? -4.464 -1.399 24.749 1.00 93.94 105 ILE A N 1
ATOM 741 C CA . ILE A 1 105 ? -3.729 -0.193 24.337 1.00 93.94 105 ILE A CA 1
ATOM 742 C C . ILE A 1 105 ? -2.440 -0.560 23.592 1.00 93.94 105 ILE A C 1
ATOM 744 O O . ILE A 1 105 ? -2.131 0.071 22.583 1.00 93.94 105 ILE A O 1
ATOM 748 N N . ARG A 1 106 ? -1.706 -1.593 24.036 1.00 94.50 106 ARG A N 1
ATOM 749 C CA . ARG A 1 106 ? -0.537 -2.091 23.289 1.00 94.50 106 ARG A CA 1
ATOM 750 C C . ARG A 1 106 ? -0.918 -2.555 21.889 1.00 94.50 106 ARG A C 1
ATOM 752 O O . ARG A 1 106 ? -0.303 -2.089 20.941 1.00 94.50 106 ARG A O 1
ATOM 759 N N . GLN A 1 107 ? -1.971 -3.360 21.758 1.00 95.38 107 GLN A N 1
ATOM 760 C CA . GLN A 1 107 ? -2.453 -3.835 20.456 1.00 95.38 107 GLN A CA 1
ATOM 761 C C . GLN A 1 107 ? -2.855 -2.683 19.526 1.00 95.38 107 GLN A C 1
ATOM 763 O O . GLN A 1 107 ? -2.518 -2.702 18.348 1.00 95.38 107 GLN A O 1
ATOM 768 N N . ILE A 1 108 ? -3.529 -1.651 20.041 1.00 96.69 108 ILE A N 1
ATOM 769 C CA . ILE A 1 108 ? -3.888 -0.454 19.261 1.00 96.69 108 ILE A CA 1
ATOM 770 C C . ILE A 1 108 ? -2.641 0.312 18.806 1.00 96.69 108 ILE A C 1
ATOM 772 O O . ILE A 1 108 ? -2.557 0.735 17.650 1.00 96.69 108 ILE A O 1
ATOM 776 N N . ASN A 1 109 ? -1.673 0.503 19.705 1.00 94.94 109 ASN A N 1
ATOM 777 C CA . ASN A 1 109 ? -0.425 1.189 19.382 1.00 94.94 109 ASN A CA 1
ATOM 778 C C . ASN A 1 109 ? 0.359 0.407 18.314 1.00 94.94 109 ASN A C 1
ATOM 780 O O . ASN A 1 109 ? 0.719 0.985 17.293 1.00 94.94 109 ASN A O 1
ATOM 784 N N . GLU A 1 110 ? 0.545 -0.899 18.515 1.00 94.81 110 GLU A N 1
ATOM 785 C CA . GLU A 1 110 ? 1.234 -1.804 17.586 1.00 94.81 110 GLU A CA 1
ATOM 786 C C . GLU A 1 110 ? 0.544 -1.844 16.222 1.00 94.81 110 GLU A C 1
ATOM 788 O O . GLU A 1 110 ? 1.209 -1.685 15.203 1.00 94.81 110 GLU A O 1
ATOM 793 N N . ALA A 1 111 ? -0.786 -1.960 16.183 1.00 95.62 111 ALA A N 1
ATOM 794 C CA . ALA A 1 111 ? -1.548 -1.970 14.937 1.00 95.62 111 ALA A CA 1
ATOM 795 C C . ALA A 1 111 ? -1.346 -0.682 14.117 1.00 95.62 111 ALA A C 1
ATOM 797 O O . ALA A 1 111 ? -1.305 -0.736 12.889 1.00 95.62 111 ALA A O 1
ATOM 798 N N . GLY A 1 112 ? -1.215 0.472 14.780 1.00 94.50 112 GLY A N 1
ATOM 799 C CA . GLY A 1 112 ? -0.961 1.752 14.114 1.00 94.50 112 GLY A CA 1
ATOM 800 C C . GLY A 1 112 ? 0.492 1.970 13.690 1.00 94.50 112 GLY A C 1
ATOM 801 O O . GLY A 1 112 ? 0.731 2.671 12.709 1.00 94.50 112 GLY A O 1
ATOM 802 N N . SER A 1 113 ? 1.465 1.391 14.401 1.00 92.69 113 SER A N 1
ATOM 803 C CA . SER A 1 113 ? 2.894 1.631 14.153 1.00 92.69 113 SER A CA 1
ATOM 804 C C . SER A 1 113 ? 3.566 0.559 13.301 1.00 92.69 113 SER A C 1
ATOM 806 O O . SER A 1 113 ? 4.358 0.896 12.418 1.00 92.69 113 SER A O 1
ATOM 808 N N . ASN A 1 114 ? 3.235 -0.716 13.497 1.00 94.88 114 ASN A N 1
ATOM 809 C CA . ASN A 1 114 ? 3.929 -1.854 12.886 1.00 94.88 114 ASN A CA 1
ATOM 810 C C . ASN A 1 114 ? 3.349 -2.198 11.512 1.00 94.88 114 ASN A C 1
ATOM 812 O O . ASN A 1 114 ? 2.128 -2.077 11.338 1.00 94.88 114 ASN A O 1
ATOM 816 N N . PRO A 1 115 ? 4.184 -2.581 10.524 1.00 95.12 115 PRO A N 1
ATOM 817 C CA . PRO A 1 115 ? 3.695 -3.040 9.227 1.00 95.12 115 PRO A CA 1
ATOM 818 C C . PRO A 1 115 ? 2.523 -4.021 9.397 1.00 95.12 115 PRO A C 1
ATOM 820 O O . PRO A 1 115 ? 2.549 -4.837 10.314 1.00 95.12 115 PRO A O 1
ATOM 823 N N . PRO A 1 116 ? 1.452 -3.927 8.594 1.00 96.50 116 PRO A N 1
ATOM 824 C CA . PRO A 1 116 ? 0.351 -4.873 8.718 1.00 96.50 116 PRO A CA 1
ATOM 825 C C . PRO A 1 116 ? 0.815 -6.273 8.299 1.00 96.50 116 PRO A C 1
ATOM 827 O O . PRO A 1 116 ? 1.579 -6.408 7.352 1.00 96.50 116 PRO A O 1
ATOM 830 N N . SER A 1 117 ? 0.307 -7.336 8.910 1.00 95.38 117 SER A N 1
ATOM 831 C CA . SER A 1 117 ? 0.455 -8.675 8.326 1.00 95.38 117 SER A CA 1
ATOM 832 C C . SER A 1 117 ? -0.407 -8.797 7.053 1.00 95.38 117 SER A C 1
ATOM 834 O O . SER A 1 117 ? -1.423 -8.103 6.913 1.00 95.38 117 SER A O 1
ATOM 836 N N . MET A 1 118 ? -0.042 -9.686 6.119 1.00 97.12 118 MET A N 1
ATOM 837 C CA . MET A 1 118 ? -0.859 -9.948 4.924 1.00 97.12 118 MET A CA 1
ATOM 838 C C . MET A 1 118 ? -2.254 -10.455 5.344 1.00 97.12 118 MET A C 1
ATOM 840 O O . MET A 1 118 ? -2.356 -11.519 5.961 1.00 97.12 118 MET A O 1
ATOM 844 N N . PRO A 1 119 ? -3.353 -9.740 5.034 1.00 96.94 119 PRO A N 1
ATOM 845 C CA . PRO A 1 119 ? -4.653 -10.081 5.592 1.00 96.94 119 PRO A CA 1
ATOM 846 C C . PRO A 1 119 ? -5.206 -11.373 4.983 1.00 96.94 119 PRO A C 1
ATOM 848 O O . PRO A 1 119 ? -5.260 -11.536 3.761 1.00 96.94 119 PRO A O 1
ATOM 851 N N . ASN A 1 120 ? -5.712 -12.272 5.825 1.00 96.88 120 ASN A N 1
ATOM 852 C CA . ASN A 1 120 ? -6.565 -13.359 5.357 1.00 96.88 120 ASN A CA 1
ATOM 853 C C . ASN A 1 120 ? -7.986 -12.821 5.129 1.00 96.88 120 ASN A C 1
ATOM 855 O O . ASN A 1 120 ? -8.679 -12.463 6.083 1.00 96.88 120 ASN A O 1
ATOM 859 N N . THR A 1 121 ? -8.397 -12.743 3.863 1.00 97.31 121 THR A 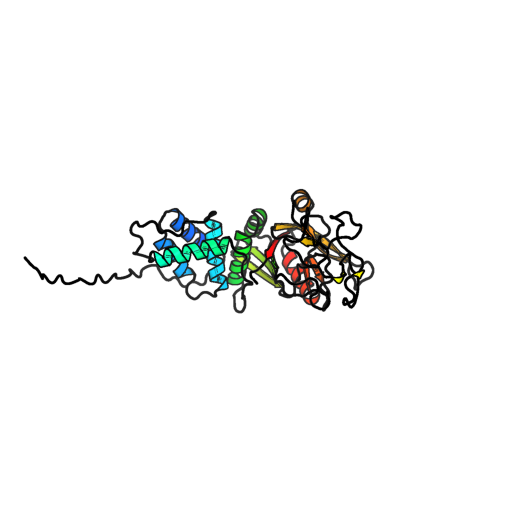N 1
ATOM 860 C CA . THR A 1 121 ? -9.703 -12.217 3.446 1.00 97.31 121 THR A CA 1
ATOM 861 C C . THR A 1 121 ? -10.668 -13.302 2.967 1.00 97.31 121 THR A C 1
ATOM 863 O O . THR A 1 121 ? -11.767 -12.988 2.495 1.00 97.31 121 THR A O 1
ATOM 866 N N . ASP A 1 122 ? -10.302 -14.576 3.129 1.00 95.81 122 ASP A N 1
ATOM 867 C CA . ASP A 1 122 ? -11.148 -15.706 2.764 1.00 95.81 122 ASP A CA 1
ATOM 868 C C . ASP A 1 122 ? -12.440 -15.700 3.587 1.00 95.81 122 ASP A C 1
ATOM 870 O O . ASP A 1 122 ? -12.436 -15.599 4.815 1.00 95.81 122 ASP A O 1
ATOM 874 N N . GLY A 1 123 ? -13.575 -15.794 2.896 1.00 95.19 123 GLY A N 1
ATOM 875 C CA . GLY A 1 123 ? -14.896 -15.785 3.527 1.00 95.19 123 GLY A CA 1
ATOM 876 C C . GLY A 1 123 ? -15.346 -14.427 4.080 1.00 95.19 123 GLY A C 1
ATOM 877 O O . GLY A 1 123 ? -16.454 -14.348 4.610 1.00 95.19 123 GLY A O 1
ATOM 878 N N . LEU A 1 124 ? -14.549 -13.359 3.941 1.00 96.88 124 LEU A N 1
ATOM 879 C CA . LEU A 1 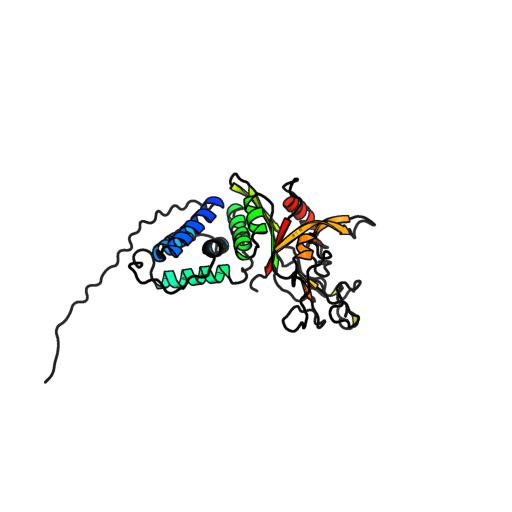124 ? -14.983 -12.007 4.295 1.00 96.88 124 LEU A CA 1
ATOM 880 C C . LEU A 1 124 ? -15.972 -11.453 3.265 1.00 96.88 124 LEU A C 1
ATOM 882 O O . LEU A 1 124 ? -15.793 -11.610 2.056 1.00 96.88 124 LEU A O 1
ATOM 886 N N . SER A 1 125 ? -16.984 -10.742 3.759 1.00 96.25 125 SER A N 1
ATOM 887 C CA . SER A 1 125 ? -17.848 -9.890 2.933 1.00 96.25 125 SER A CA 1
ATOM 888 C C . SER A 1 125 ? -17.092 -8.678 2.379 1.00 96.25 125 SER A C 1
ATOM 890 O O . SER A 1 125 ? -16.091 -8.254 2.957 1.00 96.25 125 SER A O 1
ATOM 892 N N . ASP A 1 126 ? -17.608 -8.053 1.319 1.00 96.62 126 ASP A N 1
ATOM 893 C CA . ASP A 1 126 ? -16.998 -6.842 0.752 1.00 96.62 126 ASP A CA 1
ATOM 894 C C . ASP A 1 126 ? -16.919 -5.696 1.771 1.00 96.62 126 ASP A C 1
ATOM 896 O O . ASP A 1 126 ? -15.900 -5.011 1.822 1.00 96.62 126 ASP A O 1
ATOM 900 N N . GLN A 1 127 ? -17.904 -5.559 2.674 1.00 96.38 127 GLN A N 1
ATOM 901 C CA . GLN A 1 127 ? -17.815 -4.592 3.780 1.00 96.38 127 GLN A CA 1
ATOM 902 C C . GLN A 1 127 ? -16.624 -4.871 4.692 1.00 96.38 127 GLN A C 1
ATOM 904 O O . GLN A 1 127 ? -15.885 -3.951 5.035 1.00 96.38 127 GLN A O 1
ATOM 909 N N . GLN A 1 128 ? -16.410 -6.128 5.074 1.00 96.88 128 GLN A N 1
ATOM 910 C CA . GLN A 1 128 ? -15.283 -6.496 5.929 1.00 96.88 128 GLN A CA 1
ATOM 911 C C . GLN A 1 128 ? -13.949 -6.322 5.199 1.00 96.88 128 GLN A C 1
ATOM 913 O O . GLN A 1 128 ? -13.006 -5.796 5.783 1.00 96.88 128 GLN A O 1
ATOM 918 N N . LYS A 1 129 ? -13.865 -6.688 3.915 1.00 98.44 129 LYS A N 1
ATOM 919 C CA . LYS A 1 129 ? -12.662 -6.447 3.106 1.00 98.44 129 LYS A CA 1
ATOM 920 C C . LYS A 1 129 ? -12.361 -4.956 2.986 1.00 98.44 129 LYS A C 1
ATOM 922 O O . LYS A 1 129 ? -11.212 -4.555 3.151 1.00 98.44 129 LYS A O 1
ATOM 927 N N . PHE A 1 130 ? -13.387 -4.133 2.767 1.00 98.31 130 PHE A N 1
ATOM 928 C CA . PHE A 1 130 ? -13.238 -2.684 2.724 1.00 98.31 130 PHE A CA 1
ATOM 929 C C . PHE A 1 130 ? -12.684 -2.157 4.048 1.00 98.31 130 PHE A C 1
ATOM 931 O O . PHE A 1 130 ? -11.704 -1.425 4.029 1.00 98.31 130 PHE A O 1
ATOM 938 N N . MET A 1 131 ? -13.230 -2.573 5.198 1.00 97.06 131 MET A N 1
ATOM 939 C CA . MET A 1 131 ? -12.695 -2.180 6.513 1.00 97.06 131 MET A CA 1
ATOM 940 C C . MET A 1 131 ? -11.226 -2.554 6.674 1.00 97.06 131 MET A C 1
ATOM 942 O O . MET A 1 131 ? -10.430 -1.731 7.123 1.00 97.06 131 MET A O 1
ATOM 946 N N . VAL A 1 132 ? -10.863 -3.784 6.300 1.00 98.56 132 VAL A N 1
ATOM 947 C CA . VAL A 1 132 ? -9.486 -4.279 6.389 1.00 98.56 132 VAL A CA 1
ATOM 948 C C . VAL A 1 132 ? -8.549 -3.370 5.605 1.00 98.56 132 VAL A C 1
ATOM 950 O O . VAL A 1 132 ? -7.607 -2.834 6.187 1.00 98.56 132 VAL A O 1
ATOM 953 N N . TYR A 1 133 ? -8.827 -3.127 4.326 1.00 98.81 133 TYR A N 1
ATOM 954 C CA . TYR A 1 133 ? -7.949 -2.325 3.476 1.00 98.81 133 TYR A CA 1
ATOM 955 C C . TYR A 1 133 ? -7.997 -0.826 3.801 1.00 98.81 133 TYR A C 1
ATOM 957 O O . TYR A 1 133 ? -6.946 -0.191 3.885 1.00 98.81 133 TYR A O 1
ATOM 965 N N . ALA A 1 134 ? -9.173 -0.263 4.082 1.00 98.44 134 ALA A N 1
ATOM 966 C CA . ALA A 1 134 ? -9.315 1.135 4.485 1.00 98.44 134 ALA A CA 1
ATOM 967 C C . ALA A 1 134 ? -8.592 1.423 5.810 1.00 98.44 134 ALA A C 1
ATOM 969 O O . ALA A 1 134 ? -7.969 2.470 5.947 1.00 98.44 134 ALA A O 1
ATOM 970 N N . SER A 1 135 ? -8.589 0.483 6.764 1.00 98.44 135 SER A N 1
ATOM 971 C CA . SER A 1 135 ? -7.830 0.635 8.015 1.00 98.44 135 SER A CA 1
ATOM 972 C C . SER A 1 135 ? -6.315 0.709 7.792 1.00 98.44 135 SER A C 1
ATOM 974 O O . SER A 1 135 ? -5.616 1.368 8.556 1.00 98.44 135 SER A O 1
ATOM 976 N N . ILE A 1 136 ? -5.800 0.054 6.744 1.00 98.69 136 ILE A N 1
ATOM 977 C CA . ILE A 1 136 ? -4.384 0.132 6.367 1.00 98.69 136 ILE A CA 1
ATOM 978 C C . ILE A 1 136 ? -4.105 1.485 5.709 1.00 98.69 136 ILE A C 1
ATOM 980 O O . ILE A 1 136 ? -3.137 2.142 6.082 1.00 98.69 136 ILE A O 1
ATOM 984 N N . VAL A 1 137 ? -4.977 1.951 4.806 1.00 98.62 137 VAL A N 1
ATOM 985 C CA . VAL A 1 137 ? -4.889 3.310 4.233 1.00 98.62 137 VAL A CA 1
ATOM 986 C C . VAL A 1 137 ? -4.932 4.378 5.330 1.00 98.62 137 VAL A C 1
ATOM 988 O O . VAL A 1 137 ? -4.195 5.352 5.268 1.00 98.62 137 VAL A O 1
ATOM 991 N N . GLU A 1 138 ? -5.717 4.182 6.383 1.00 97.31 138 GLU A N 1
ATOM 992 C CA . GLU A 1 138 ? -5.800 5.121 7.504 1.00 97.31 138 GLU A CA 1
ATOM 993 C C . GLU A 1 138 ? -4.490 5.281 8.286 1.00 97.31 138 GLU A C 1
ATOM 995 O O . GLU A 1 138 ? -4.199 6.380 8.758 1.00 97.31 138 GLU A O 1
ATOM 1000 N N . VAL A 1 139 ? -3.680 4.228 8.414 1.00 97.25 139 VAL A N 1
ATOM 1001 C CA . VAL A 1 139 ? -2.419 4.285 9.182 1.00 97.25 139 VAL A CA 1
ATOM 1002 C C . VAL A 1 139 ? -1.166 4.379 8.303 1.00 97.25 139 VAL A C 1
ATOM 1004 O O . VAL A 1 139 ? -0.109 4.763 8.795 1.00 97.25 139 VAL A O 1
ATOM 1007 N N . ARG A 1 140 ? -1.262 4.059 7.004 1.00 97.81 140 ARG A N 1
ATOM 1008 C CA . ARG A 1 140 ? -0.139 4.080 6.037 1.00 97.81 140 ARG A CA 1
ATOM 1009 C C . ARG A 1 140 ? -0.282 5.118 4.930 1.00 97.81 140 ARG A C 1
ATOM 1011 O O . ARG A 1 140 ? 0.714 5.509 4.324 1.00 97.81 140 ARG A O 1
ATOM 1018 N N . GLY A 1 141 ? -1.505 5.544 4.645 1.00 97.62 141 GLY A N 1
ATOM 1019 C CA . GLY A 1 141 ? -1.808 6.573 3.662 1.00 97.62 141 GLY A CA 1
ATOM 1020 C C . GLY A 1 141 ? -1.565 7.980 4.206 1.00 97.62 141 GLY A C 1
ATOM 1021 O O . GLY A 1 141 ? -1.694 8.241 5.404 1.00 97.62 141 GLY A O 1
ATOM 1022 N N . ASN A 1 142 ? -1.236 8.909 3.310 1.00 96.69 142 ASN A N 1
ATOM 1023 C CA . ASN A 1 142 ? -1.237 10.337 3.620 1.00 96.69 142 ASN A CA 1
ATOM 1024 C C . ASN A 1 142 ? -2.677 10.892 3.672 1.00 96.69 142 ASN A C 1
ATOM 1026 O O . ASN A 1 142 ? -3.648 10.176 3.425 1.00 96.69 142 ASN A O 1
ATOM 1030 N N . GLN A 1 143 ? -2.817 12.187 3.970 1.00 97.12 143 GLN A N 1
ATOM 1031 C CA . GLN A 1 143 ? -4.132 12.830 4.024 1.00 97.12 143 GLN A CA 1
ATOM 1032 C C . GLN A 1 143 ? -4.886 12.742 2.685 1.00 97.12 143 GLN A C 1
ATOM 1034 O O . GLN A 1 143 ? -6.062 12.409 2.693 1.00 97.12 143 GLN A O 1
ATOM 1039 N N . SER A 1 144 ? -4.209 12.915 1.545 1.00 97.94 144 SER A N 1
ATOM 1040 C CA . SER A 1 144 ? -4.835 12.814 0.219 1.00 97.94 144 SER A CA 1
ATOM 1041 C C . SER A 1 144 ? -5.454 11.439 -0.051 1.00 97.94 144 SER A C 1
ATOM 1043 O O . SER A 1 144 ? -6.518 11.362 -0.651 1.00 97.94 144 SER A O 1
ATOM 1045 N N . ALA A 1 145 ? -4.842 10.344 0.413 1.00 98.44 145 ALA A N 1
ATOM 1046 C CA . ALA A 1 145 ? -5.435 9.006 0.301 1.00 98.44 145 ALA A CA 1
ATOM 1047 C C . ALA A 1 145 ? -6.697 8.847 1.162 1.00 98.44 145 ALA A C 1
ATOM 1049 O O . ALA A 1 145 ? -7.630 8.145 0.772 1.00 98.44 145 ALA A O 1
ATOM 1050 N N . LYS A 1 146 ? -6.738 9.495 2.329 1.00 97.69 146 LYS A N 1
ATOM 1051 C CA . LYS A 1 146 ? -7.916 9.492 3.207 1.00 97.69 146 LYS A CA 1
ATOM 1052 C C . LYS A 1 146 ? -9.046 10.328 2.612 1.00 97.69 146 LYS A C 1
ATOM 1054 O O . LYS A 1 146 ? -10.187 9.874 2.614 1.00 97.69 146 LYS A O 1
ATOM 1059 N N . ASP A 1 147 ? -8.711 11.499 2.078 1.00 97.94 147 ASP A N 1
ATOM 1060 C CA . ASP A 1 147 ? -9.655 12.401 1.417 1.00 97.94 147 ASP A CA 1
ATOM 1061 C C . ASP A 1 147 ? -10.255 11.733 0.173 1.00 97.94 147 ASP A C 1
ATOM 1063 O O . ASP A 1 147 ? -11.472 11.687 0.046 1.00 97.94 147 ASP A O 1
ATOM 1067 N N . ALA A 1 148 ? -9.435 11.072 -0.654 1.00 98.00 148 ALA A N 1
ATOM 1068 C CA . ALA A 1 148 ? -9.905 10.300 -1.808 1.00 98.00 148 ALA A CA 1
ATOM 1069 C C . ALA A 1 148 ? -10.976 9.258 -1.421 1.00 98.00 148 ALA A C 1
ATOM 1071 O O . ALA A 1 148 ? -12.036 9.184 -2.039 1.00 98.00 148 ALA A O 1
ATOM 1072 N N . LEU A 1 149 ? -10.759 8.487 -0.345 1.00 96.31 149 LEU A N 1
ATOM 1073 C CA . LEU A 1 149 ? -11.776 7.545 0.147 1.00 96.31 149 LEU A CA 1
ATOM 1074 C C . LEU A 1 149 ? -13.039 8.239 0.675 1.00 96.31 149 LEU A C 1
ATOM 1076 O O . LEU A 1 149 ? -14.129 7.677 0.554 1.00 96.31 149 LEU A O 1
ATOM 1080 N N . ALA A 1 150 ? -12.906 9.414 1.293 1.00 94.81 150 ALA A N 1
ATOM 1081 C CA . ALA A 1 150 ? -14.041 10.198 1.774 1.00 94.81 150 ALA A CA 1
ATOM 1082 C C . ALA A 1 150 ? -14.866 10.786 0.615 1.00 94.81 150 ALA A C 1
ATOM 1084 O O . ALA A 1 150 ? -16.094 10.825 0.701 1.00 94.81 150 ALA A O 1
ATOM 1085 N N . ASP A 1 151 ? -14.204 11.143 -0.485 1.00 96.12 151 ASP A N 1
ATOM 1086 C CA . ASP A 1 151 ? -14.788 11.736 -1.691 1.00 96.12 151 ASP A CA 1
ATOM 1087 C C . ASP A 1 151 ? -15.283 10.688 -2.706 1.00 96.12 151 ASP A C 1
ATOM 1089 O O . ASP A 1 151 ? -15.650 11.013 -3.833 1.00 96.12 151 ASP A O 1
ATOM 1093 N N . SER A 1 152 ? -15.382 9.419 -2.293 1.00 96.88 152 SER A N 1
ATOM 1094 C CA . SER A 1 152 ? -15.821 8.285 -3.126 1.00 96.88 152 SER A CA 1
ATOM 1095 C C . SER A 1 152 ? -14.893 7.916 -4.290 1.00 96.88 152 SER A C 1
ATOM 1097 O O . SER A 1 152 ? -15.274 7.133 -5.173 1.00 96.88 152 SER A O 1
ATOM 1099 N N . GLU A 1 153 ? -13.660 8.414 -4.272 1.00 98.00 153 GLU A N 1
ATOM 1100 C CA . GLU A 1 153 ? -12.625 8.051 -5.227 1.00 98.00 153 GLU A CA 1
ATOM 1101 C C . GLU A 1 153 ? -12.032 6.674 -4.906 1.00 98.00 153 GLU A C 1
ATOM 1103 O O . GLU A 1 153 ? -12.047 6.174 -3.776 1.00 98.00 153 GLU A O 1
ATOM 1108 N N . SER A 1 154 ? -11.491 6.034 -5.939 1.00 98.31 154 SER A N 1
ATOM 1109 C CA . SER A 1 154 ? -10.793 4.761 -5.799 1.00 98.31 154 SER A CA 1
ATOM 1110 C C . SER A 1 154 ? -9.370 4.993 -5.299 1.00 98.31 154 SER A C 1
ATOM 1112 O O . SER A 1 154 ? -8.598 5.725 -5.921 1.00 98.31 154 SER A O 1
ATOM 1114 N N . VAL A 1 155 ? -8.990 4.300 -4.231 1.00 98.88 155 VAL A N 1
ATOM 1115 C CA . VAL A 1 155 ? -7.616 4.245 -3.719 1.00 98.88 155 VAL A CA 1
ATOM 1116 C C . VAL A 1 155 ? -7.014 2.883 -4.025 1.00 98.88 155 VAL A C 1
ATOM 1118 O O . VAL A 1 155 ? -7.680 1.848 -3.939 1.00 98.88 155 VAL A O 1
ATOM 1121 N N . ILE A 1 156 ? -5.737 2.888 -4.397 1.00 98.94 156 ILE A N 1
ATOM 1122 C CA . ILE A 1 156 ? -4.970 1.680 -4.685 1.00 98.94 156 ILE A CA 1
ATOM 1123 C C . ILE A 1 156 ? -4.060 1.412 -3.491 1.00 98.94 156 ILE A C 1
ATOM 1125 O O . ILE A 1 156 ? -3.244 2.256 -3.134 1.00 98.94 156 ILE A O 1
ATOM 1129 N N . LEU A 1 157 ? -4.170 0.232 -2.891 1.00 98.94 157 LEU A N 1
ATOM 1130 C CA . LEU A 1 157 ? -3.315 -0.217 -1.797 1.00 98.94 157 LEU A CA 1
ATOM 1131 C C . LEU A 1 157 ? -2.456 -1.394 -2.264 1.00 98.94 157 LEU A C 1
ATOM 1133 O O . LEU A 1 157 ? -2.998 -2.419 -2.667 1.00 98.94 157 LEU A O 1
ATOM 1137 N N . GLY A 1 158 ? -1.136 -1.252 -2.194 1.00 98.75 158 GLY A N 1
ATOM 1138 C CA . GLY A 1 158 ? -0.153 -2.315 -2.389 1.00 98.75 158 GLY A CA 1
ATOM 1139 C C . GLY A 1 158 ? 0.387 -2.818 -1.052 1.00 98.75 158 GLY A C 1
ATOM 1140 O O . GLY A 1 158 ? 0.794 -2.026 -0.202 1.00 98.75 158 GLY A O 1
ATOM 1141 N N . LEU A 1 159 ? 0.392 -4.137 -0.890 1.00 98.69 159 LEU A N 1
ATOM 1142 C CA . LEU A 1 159 ? 0.927 -4.875 0.248 1.00 98.69 159 LEU A CA 1
ATOM 1143 C C . LEU A 1 159 ? 2.110 -5.710 -0.244 1.00 98.69 159 LEU A C 1
ATOM 1145 O O . LEU A 1 159 ? 1.909 -6.732 -0.907 1.00 98.69 159 LEU A O 1
ATOM 1149 N N . ARG A 1 160 ? 3.319 -5.229 0.048 1.00 97.94 160 ARG A N 1
ATOM 1150 C CA . ARG A 1 160 ? 4.582 -5.824 -0.393 1.00 97.94 160 ARG A CA 1
ATOM 1151 C C . ARG A 1 160 ? 5.044 -6.914 0.566 1.00 97.94 160 ARG A C 1
ATOM 1153 O O . ARG A 1 160 ? 5.335 -6.622 1.724 1.00 97.94 160 ARG A O 1
ATOM 1160 N N . SER A 1 161 ? 5.163 -8.131 0.063 1.00 95.88 161 SER A N 1
ATOM 1161 C CA . SER A 1 161 ? 5.928 -9.221 0.653 1.00 95.88 161 SER A CA 1
ATOM 1162 C C . SER A 1 161 ? 7.351 -9.145 0.103 1.00 95.88 161 SER A C 1
ATOM 1164 O O . SER A 1 161 ? 7.587 -9.475 -1.056 1.00 95.88 161 SER A O 1
ATOM 1166 N N . GLU A 1 162 ? 8.300 -8.674 0.913 1.00 92.06 162 GLU A N 1
ATOM 1167 C CA . GLU A 1 162 ? 9.687 -8.536 0.456 1.00 92.06 162 GLU A CA 1
ATOM 1168 C C . GLU A 1 162 ? 10.275 -9.901 0.074 1.00 92.06 162 GLU A C 1
ATOM 1170 O O . GLU A 1 162 ? 10.206 -10.869 0.836 1.00 92.06 162 GLU A O 1
ATOM 1175 N N . ASN A 1 163 ? 10.878 -9.974 -1.111 1.00 87.81 163 ASN A N 1
ATOM 1176 C CA . ASN A 1 163 ? 11.544 -11.170 -1.608 1.00 87.81 163 ASN A CA 1
ATOM 1177 C C . ASN A 1 163 ? 12.875 -10.824 -2.289 1.00 87.81 163 ASN A C 1
ATOM 1179 O O . ASN A 1 163 ? 13.203 -9.664 -2.526 1.00 87.81 163 ASN A O 1
ATOM 1183 N N . ASP A 1 164 ? 13.678 -11.857 -2.541 1.00 87.31 164 ASP A N 1
ATOM 1184 C CA . ASP A 1 164 ? 14.973 -11.725 -3.207 1.00 87.31 164 ASP A CA 1
ATOM 1185 C C . ASP A 1 164 ? 14.777 -11.455 -4.710 1.00 87.31 164 ASP A C 1
ATOM 1187 O O . ASP A 1 164 ? 14.077 -12.204 -5.398 1.00 87.31 164 ASP A O 1
ATOM 1191 N N . THR A 1 165 ? 15.453 -10.437 -5.246 1.00 90.06 165 THR A N 1
ATOM 1192 C CA . THR A 1 165 ? 15.415 -10.038 -6.665 1.00 90.06 165 THR A CA 1
ATOM 1193 C C . THR A 1 165 ? 15.822 -11.175 -7.629 1.00 90.06 165 THR A C 1
ATOM 1195 O O . THR A 1 165 ? 15.450 -11.164 -8.813 1.00 90.06 165 THR A O 1
ATOM 1198 N N . MET A 1 166 ? 16.542 -12.197 -7.143 1.00 89.38 166 MET A N 1
ATOM 1199 C CA . MET A 1 166 ? 16.924 -13.418 -7.871 1.00 89.38 166 MET A CA 1
ATOM 1200 C C . MET A 1 166 ? 15.856 -14.516 -7.883 1.00 89.38 166 MET A C 1
ATOM 1202 O O . MET A 1 166 ? 16.037 -15.545 -8.553 1.00 89.38 166 MET A O 1
ATOM 1206 N N . VAL A 1 167 ? 14.722 -14.335 -7.204 1.00 90.44 167 VAL A N 1
ATOM 1207 C CA . VAL A 1 167 ? 13.649 -15.334 -7.161 1.00 90.44 167 VAL A CA 1
ATOM 1208 C C . VAL A 1 167 ? 13.222 -15.765 -8.571 1.00 90.44 167 VAL A C 1
ATOM 1210 O O . VAL A 1 167 ? 13.185 -14.981 -9.527 1.00 90.44 167 VAL A O 1
ATOM 1213 N N . ASN A 1 168 ? 12.918 -17.060 -8.723 1.00 90.12 168 ASN A N 1
ATOM 1214 C CA . ASN A 1 168 ? 12.510 -17.656 -10.000 1.00 90.12 168 ASN A CA 1
ATOM 1215 C C . ASN A 1 168 ? 13.540 -17.421 -11.135 1.00 90.12 168 ASN A C 1
ATOM 1217 O O . ASN A 1 168 ? 13.182 -17.172 -12.291 1.00 90.12 168 ASN A O 1
ATOM 1221 N N . ASN A 1 169 ? 14.835 -17.525 -10.811 1.00 88.38 169 ASN A N 1
ATOM 1222 C CA . ASN A 1 169 ? 15.958 -17.232 -11.714 1.00 88.38 169 ASN A CA 1
ATOM 1223 C C . ASN A 1 169 ? 15.903 -15.788 -12.248 1.00 88.38 169 ASN A C 1
ATOM 1225 O O . ASN A 1 169 ? 15.981 -15.556 -13.461 1.00 88.38 169 ASN A O 1
ATOM 1229 N N . GLY A 1 170 ? 15.659 -14.840 -11.342 1.00 90.19 170 GLY A N 1
ATOM 1230 C CA . GLY A 1 170 ? 15.569 -13.411 -11.621 1.00 90.19 170 GLY A CA 1
ATOM 1231 C C . GLY A 1 170 ? 14.347 -12.996 -12.434 1.00 90.19 170 GLY A C 1
ATOM 1232 O O . GLY A 1 170 ? 14.387 -11.957 -13.074 1.00 90.19 170 GLY A O 1
ATOM 1233 N N . LYS A 1 171 ? 13.277 -13.798 -12.495 1.00 91.56 171 LYS A N 1
ATOM 1234 C CA . LYS A 1 171 ? 12.029 -13.451 -13.220 1.00 91.56 171 LYS A CA 1
ATOM 1235 C C . LYS A 1 171 ? 10.987 -12.758 -12.340 1.00 91.56 171 LYS A C 1
ATOM 1237 O O . LYS A 1 171 ? 9.925 -12.399 -12.853 1.00 91.56 171 LYS A O 1
ATOM 1242 N N . GLY A 1 172 ? 11.273 -12.630 -11.047 1.00 92.75 172 GLY A N 1
ATOM 1243 C CA . GLY A 1 172 ? 10.330 -12.145 -10.050 1.00 92.75 172 GLY A CA 1
ATOM 1244 C C . GLY A 1 172 ? 9.275 -13.182 -9.668 1.00 92.75 172 GLY A C 1
ATOM 1245 O O . GLY A 1 172 ? 9.133 -14.246 -10.294 1.00 92.75 172 GLY A O 1
ATOM 1246 N N . LEU A 1 173 ? 8.532 -12.841 -8.621 1.00 95.25 173 LEU A N 1
ATOM 1247 C CA . LEU A 1 173 ? 7.439 -13.618 -8.057 1.00 95.25 173 LEU A CA 1
ATOM 1248 C C . LEU A 1 173 ? 6.184 -12.742 -7.966 1.00 95.25 173 LEU A C 1
ATOM 1250 O O . LEU A 1 173 ? 6.272 -11.527 -7.863 1.00 95.25 173 LEU A O 1
ATOM 1254 N N . TYR A 1 174 ? 5.016 -13.369 -8.086 1.00 96.88 174 TYR A N 1
ATOM 1255 C CA . TYR A 1 174 ? 3.719 -12.713 -7.948 1.00 96.88 174 TYR A CA 1
ATOM 1256 C C . TYR A 1 174 ? 3.098 -13.071 -6.592 1.00 96.88 174 TYR A C 1
ATOM 1258 O O . TYR A 1 174 ? 2.146 -13.850 -6.539 1.00 96.88 174 TYR A O 1
ATOM 1266 N N . ASP A 1 175 ? 3.686 -12.569 -5.517 1.00 96.00 175 ASP A N 1
ATOM 1267 C CA . ASP A 1 175 ? 3.364 -12.851 -4.111 1.00 96.00 175 ASP A CA 1
ATOM 1268 C C . ASP A 1 175 ? 2.855 -11.628 -3.336 1.00 96.00 175 ASP A C 1
ATOM 1270 O O . ASP A 1 175 ? 2.355 -11.772 -2.219 1.00 96.00 175 ASP A O 1
ATOM 1274 N N . ASP A 1 176 ? 2.886 -10.445 -3.948 1.00 97.88 176 ASP A N 1
ATOM 1275 C CA . ASP A 1 176 ? 2.270 -9.255 -3.379 1.00 97.88 176 ASP A CA 1
ATOM 1276 C C . ASP A 1 176 ? 0.755 -9.262 -3.557 1.00 97.88 176 ASP A C 1
ATOM 1278 O O . ASP A 1 176 ? 0.176 -9.943 -4.419 1.00 97.88 176 ASP A O 1
ATOM 1282 N N . ARG A 1 177 ? 0.098 -8.403 -2.774 1.00 98.25 177 ARG A N 1
ATOM 1283 C CA . ARG A 1 177 ? -1.323 -8.115 -2.937 1.00 98.25 177 ARG A CA 1
ATOM 1284 C C . ARG A 1 177 ? -1.558 -6.659 -3.284 1.00 98.25 177 ARG A C 1
ATOM 1286 O O . ARG A 1 177 ? -0.990 -5.760 -2.677 1.00 98.25 177 ARG A O 1
ATOM 1293 N N . LEU A 1 178 ? -2.474 -6.428 -4.215 1.00 98.69 178 LEU A N 1
ATOM 1294 C CA . LEU A 1 178 ? -3.025 -5.108 -4.484 1.00 98.69 178 LEU A CA 1
ATOM 1295 C C . LEU A 1 178 ? -4.537 -5.130 -4.264 1.00 98.69 178 LEU A C 1
ATOM 1297 O O . LEU A 1 178 ? -5.214 -6.076 -4.663 1.00 98.69 178 LEU A O 1
ATOM 1301 N N . ALA A 1 179 ? -5.069 -4.094 -3.633 1.00 98.81 179 ALA A N 1
ATOM 1302 C CA . ALA A 1 179 ? -6.498 -3.872 -3.491 1.00 98.81 179 ALA A CA 1
ATOM 1303 C C . ALA A 1 179 ? -6.863 -2.513 -4.092 1.00 98.81 179 ALA A C 1
ATOM 1305 O O . ALA A 1 179 ? -6.204 -1.512 -3.819 1.00 98.81 179 ALA A O 1
ATOM 1306 N N . VAL A 1 180 ? -7.914 -2.479 -4.907 1.00 98.88 180 VAL A N 1
ATOM 1307 C CA . VAL A 1 180 ? -8.569 -1.232 -5.316 1.00 98.88 180 VAL A CA 1
ATOM 1308 C C . VAL A 1 180 ? -9.839 -1.108 -4.493 1.00 98.88 180 VAL A C 1
ATOM 1310 O O . VAL A 1 180 ? -10.681 -2.011 -4.535 1.00 98.88 180 VAL A O 1
ATOM 1313 N N . ILE A 1 181 ? -9.949 -0.027 -3.725 1.00 98.81 181 ILE A N 1
ATOM 1314 C CA . ILE A 1 181 ? -11.060 0.201 -2.803 1.00 98.81 181 ILE A CA 1
ATOM 1315 C C . ILE A 1 181 ? -11.710 1.562 -3.027 1.00 98.81 181 ILE A C 1
ATOM 1317 O O . ILE A 1 181 ? -11.024 2.539 -3.305 1.00 98.81 181 ILE A O 1
ATOM 1321 N N . ALA A 1 182 ? -13.029 1.623 -2.879 1.00 98.31 182 ALA A N 1
ATOM 1322 C CA . ALA A 1 182 ? -13.804 2.861 -2.871 1.00 98.31 182 ALA A CA 1
ATOM 1323 C C . ALA A 1 182 ? -15.034 2.696 -1.970 1.00 98.31 182 ALA A C 1
ATOM 1325 O O . ALA A 1 182 ? -15.501 1.573 -1.755 1.00 98.31 182 ALA A O 1
ATOM 1326 N N . LYS A 1 183 ? -15.581 3.808 -1.478 1.00 96.50 183 LYS A N 1
ATOM 1327 C CA . LYS A 1 183 ? -16.868 3.841 -0.777 1.00 96.50 183 LYS A CA 1
ATOM 1328 C C . LYS A 1 183 ? -17.707 4.992 -1.304 1.00 96.50 183 LYS A C 1
ATOM 1330 O O . LYS A 1 183 ? -17.259 6.125 -1.266 1.00 96.50 183 LYS A O 1
ATOM 1335 N N . GLU A 1 184 ? -18.906 4.699 -1.779 1.00 94.75 184 GLU A N 1
ATOM 1336 C CA . GLU A 1 184 ? -19.854 5.705 -2.248 1.00 94.75 184 GLU A CA 1
ATOM 1337 C C . GLU A 1 184 ? -20.531 6.422 -1.073 1.00 94.75 184 GLU A C 1
ATOM 1339 O O . GLU A 1 184 ? -20.593 5.910 0.049 1.00 94.75 184 GLU A O 1
ATOM 1344 N N . GLY A 1 185 ? -21.082 7.610 -1.331 1.00 90.62 185 GLY A N 1
ATOM 1345 C CA . GLY A 1 185 ? -21.755 8.419 -0.309 1.00 90.62 185 GLY A CA 1
ATOM 1346 C C . GLY A 1 185 ? -22.986 7.764 0.337 1.00 90.62 185 GLY A C 1
ATOM 1347 O O . GLY A 1 185 ? -23.419 8.214 1.395 1.00 90.62 185 GLY A O 1
ATOM 1348 N N . ASP A 1 186 ? -23.543 6.709 -0.264 1.00 90.94 186 ASP A N 1
ATOM 1349 C CA . ASP A 1 186 ? -24.643 5.915 0.301 1.00 90.94 186 ASP A CA 1
ATOM 1350 C C . ASP A 1 186 ? -24.174 4.721 1.162 1.00 90.94 186 ASP A C 1
ATOM 1352 O O . ASP A 1 186 ? -25.005 3.976 1.685 1.00 90.94 186 ASP A O 1
ATOM 1356 N N . GLY A 1 187 ? -22.857 4.545 1.322 1.00 90.62 187 GLY A N 1
ATOM 1357 C CA . GLY A 1 187 ? -22.241 3.458 2.086 1.00 90.62 187 GLY A CA 1
ATOM 1358 C C . GLY A 1 187 ? -21.927 2.199 1.268 1.00 90.62 187 GLY A C 1
ATOM 1359 O O . GLY A 1 187 ? -21.342 1.253 1.814 1.00 90.62 187 GLY A O 1
ATOM 1360 N N . THR A 1 188 ? -22.267 2.166 -0.026 1.00 94.81 188 THR A N 1
ATOM 1361 C CA . THR A 1 188 ? -21.879 1.083 -0.942 1.00 94.81 188 THR A CA 1
ATOM 1362 C C . THR A 1 188 ? -20.362 1.053 -1.091 1.00 94.81 188 THR A C 1
ATOM 1364 O O . THR A 1 188 ? -19.752 2.050 -1.472 1.00 94.81 188 THR A O 1
ATOM 1367 N N . VAL A 1 189 ? -19.729 -0.089 -0.812 1.00 97.00 189 VAL A N 1
ATOM 1368 C CA . VAL A 1 189 ? -18.283 -0.248 -1.029 1.00 97.00 189 VAL A CA 1
ATOM 1369 C C . VAL A 1 189 ? -18.000 -0.993 -2.319 1.00 97.00 189 VAL A C 1
ATOM 1371 O O . VAL A 1 189 ? -18.760 -1.863 -2.746 1.00 97.00 189 VAL A O 1
ATOM 1374 N N . HIS A 1 190 ? -16.830 -0.710 -2.873 1.00 98.12 190 HIS A N 1
ATOM 1375 C CA . HIS A 1 190 ? -16.236 -1.459 -3.967 1.00 98.12 190 HIS A CA 1
ATOM 1376 C C . HIS A 1 190 ? -14.874 -1.957 -3.513 1.00 98.12 190 HIS A C 1
ATOM 1378 O O . HIS A 1 190 ? -14.049 -1.163 -3.063 1.00 98.12 190 HIS A O 1
ATOM 1384 N N . VAL A 1 191 ? -14.635 -3.263 -3.625 1.00 98.44 191 VAL A N 1
ATOM 1385 C CA . VAL A 1 191 ? -13.341 -3.875 -3.311 1.00 98.44 191 VAL A CA 1
ATOM 1386 C C . VAL A 1 191 ? -12.984 -4.865 -4.405 1.00 98.44 191 VAL A C 1
ATOM 1388 O O . VAL A 1 191 ? -13.748 -5.780 -4.708 1.00 98.44 191 VAL A O 1
ATOM 1391 N N . LYS A 1 192 ? -11.792 -4.717 -4.979 1.00 98.69 192 LYS A N 1
ATOM 1392 C CA . LYS A 1 192 ? -11.225 -5.709 -5.892 1.00 98.69 192 LYS A CA 1
ATOM 1393 C C . LYS A 1 192 ? -9.798 -6.031 -5.476 1.00 98.69 192 LYS A C 1
ATOM 1395 O O . LYS A 1 192 ? -8.954 -5.142 -5.403 1.00 98.69 192 LYS A O 1
ATOM 1400 N N . GLU A 1 193 ? -9.552 -7.308 -5.204 1.00 98.62 193 GLU A N 1
ATOM 1401 C CA . GLU A 1 193 ? -8.255 -7.833 -4.778 1.00 98.62 193 GLU A CA 1
ATOM 1402 C C . GLU A 1 193 ? -7.519 -8.488 -5.949 1.00 98.62 193 GLU A C 1
ATOM 1404 O O . GLU A 1 193 ? -8.118 -9.173 -6.780 1.00 98.62 193 GLU A O 1
ATOM 1409 N N . PHE A 1 194 ? -6.204 -8.314 -5.964 1.00 98.56 194 PHE A N 1
ATOM 1410 C CA . PHE A 1 194 ? -5.274 -8.904 -6.914 1.00 98.56 194 PHE A CA 1
ATOM 1411 C C . PHE A 1 194 ? -4.157 -9.564 -6.118 1.00 98.56 194 PHE A C 1
ATOM 1413 O O . PHE A 1 194 ? -3.384 -8.879 -5.457 1.00 98.56 194 PHE A O 1
ATOM 1420 N N . THR A 1 195 ? -4.083 -10.892 -6.160 1.00 97.38 195 THR A N 1
ATOM 1421 C CA . THR A 1 195 ? -3.108 -11.685 -5.386 1.00 97.38 195 THR A CA 1
ATOM 1422 C C . THR A 1 195 ? -1.944 -12.188 -6.234 1.00 97.38 195 THR A C 1
ATOM 1424 O O . THR A 1 195 ? -1.178 -13.031 -5.788 1.00 97.38 195 THR A O 1
ATOM 1427 N N . ARG A 1 196 ? -1.862 -11.747 -7.495 1.00 97.44 196 ARG A N 1
ATOM 1428 C CA . ARG A 1 196 ? -0.751 -12.040 -8.402 1.00 97.44 196 ARG A CA 1
ATOM 1429 C C . ARG A 1 196 ? -0.106 -10.729 -8.833 1.00 97.44 196 ARG A C 1
ATOM 1431 O O . ARG A 1 196 ? -0.281 -10.275 -9.968 1.00 97.44 196 ARG A O 1
ATOM 1438 N N . VAL A 1 197 ? 0.573 -10.090 -7.887 1.00 97.81 197 VAL A N 1
ATOM 1439 C CA . VAL A 1 197 ? 1.206 -8.774 -8.043 1.00 97.81 197 VAL A CA 1
ATOM 1440 C C . VAL A 1 197 ? 2.670 -8.860 -7.620 1.00 97.81 197 VAL A C 1
ATOM 1442 O O . VAL A 1 197 ? 3.025 -9.714 -6.820 1.00 97.81 197 VAL A O 1
ATOM 1445 N N . SER A 1 198 ? 3.515 -8.016 -8.203 1.00 97.44 198 SER A N 1
ATOM 1446 C CA . SER A 1 198 ? 4.916 -7.829 -7.822 1.00 97.44 198 SER A CA 1
ATOM 1447 C C . SER A 1 198 ? 5.212 -6.339 -7.758 1.00 97.44 198 SER A C 1
ATOM 1449 O O . SER A 1 198 ? 4.971 -5.615 -8.723 1.00 97.44 198 SER A O 1
ATOM 1451 N N . THR A 1 199 ? 5.759 -5.882 -6.648 1.00 96.44 199 THR A N 1
ATOM 1452 C CA . THR A 1 199 ? 6.226 -4.517 -6.380 1.00 96.44 199 THR A CA 1
ATOM 1453 C C . THR A 1 199 ? 7.751 -4.449 -6.318 1.00 96.44 199 THR A C 1
ATOM 1455 O O . THR A 1 199 ? 8.299 -3.356 -6.157 1.00 96.44 199 THR A O 1
ATOM 1458 N N . GLU A 1 200 ? 8.407 -5.603 -6.467 1.00 94.00 200 GLU A N 1
ATOM 1459 C CA . GLU A 1 200 ? 9.854 -5.770 -6.546 1.00 94.00 200 GLU A CA 1
ATOM 1460 C C . GLU A 1 200 ? 10.361 -5.706 -8.000 1.00 94.00 200 GLU A C 1
ATOM 1462 O O . GLU A 1 200 ? 9.639 -6.079 -8.942 1.00 94.00 200 GLU A O 1
ATOM 1467 N N . PRO A 1 201 ? 11.601 -5.227 -8.210 1.00 94.12 201 PRO A N 1
ATOM 1468 C CA . PRO A 1 201 ? 12.299 -5.348 -9.478 1.00 94.12 201 PRO A CA 1
ATOM 1469 C C . PRO A 1 201 ? 12.755 -6.794 -9.698 1.00 94.12 201 PRO A C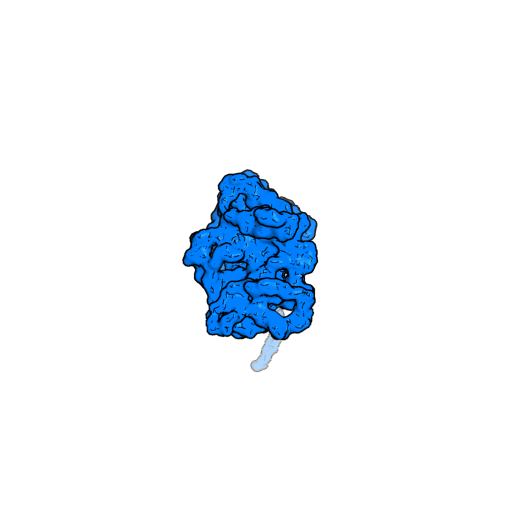 1
ATOM 1471 O O . PRO A 1 201 ? 12.635 -7.666 -8.843 1.00 94.12 201 PRO A O 1
ATOM 1474 N N . THR A 1 202 ? 13.288 -7.062 -10.886 1.00 92.50 202 THR A N 1
ATOM 1475 C CA . THR A 1 202 ? 13.829 -8.376 -11.232 1.00 92.50 202 THR A CA 1
ATOM 1476 C C . THR A 1 202 ? 15.273 -8.266 -11.679 1.00 92.50 202 THR A C 1
ATOM 1478 O O . THR A 1 202 ? 15.632 -7.334 -12.405 1.00 92.50 202 THR A O 1
ATOM 1481 N N . ALA A 1 203 ? 16.085 -9.267 -11.335 1.00 91.88 203 ALA A N 1
ATOM 1482 C CA . ALA A 1 203 ? 17.510 -9.282 -11.671 1.00 91.88 203 ALA A CA 1
ATOM 1483 C C . ALA A 1 203 ? 17.779 -9.287 -13.190 1.00 91.88 203 ALA A C 1
ATOM 1485 O O . ALA A 1 203 ? 18.883 -9.010 -13.642 1.00 91.88 203 ALA A O 1
ATOM 1486 N N . GLN A 1 204 ? 16.764 -9.550 -14.023 1.00 90.75 204 GLN A N 1
ATOM 1487 C CA . GLN A 1 204 ? 16.874 -9.446 -15.483 1.00 90.75 204 GLN A CA 1
ATOM 1488 C C . GLN A 1 204 ? 17.285 -8.068 -15.998 1.00 90.75 204 GLN A C 1
ATOM 1490 O O . GLN A 1 204 ? 17.789 -7.986 -17.123 1.00 90.75 204 GLN A O 1
ATOM 1495 N N . TYR A 1 205 ? 17.011 -7.017 -15.227 1.00 91.62 205 TYR A N 1
ATOM 1496 C CA . TYR A 1 205 ? 17.295 -5.630 -15.586 1.00 91.62 205 TYR A CA 1
ATOM 1497 C C . TYR A 1 205 ? 18.478 -5.040 -14.823 1.00 91.62 205 TYR A C 1
ATOM 1499 O O . TYR A 1 205 ? 18.771 -3.864 -15.016 1.00 91.62 205 TYR A O 1
ATOM 1507 N N . ASP A 1 206 ? 19.146 -5.846 -13.997 1.00 90.06 206 ASP A N 1
ATOM 1508 C CA . ASP A 1 206 ? 20.338 -5.431 -13.269 1.00 90.06 206 ASP A CA 1
ATOM 1509 C C . ASP A 1 206 ? 21.386 -4.836 -14.225 1.00 90.06 206 ASP A C 1
ATOM 1511 O O . ASP A 1 206 ? 21.513 -5.274 -15.375 1.00 90.06 206 ASP A O 1
ATOM 1515 N N . GLY A 1 207 ? 22.103 -3.807 -13.778 1.00 85.94 207 GLY A N 1
ATOM 1516 C CA . GLY A 1 207 ? 23.221 -3.215 -14.503 1.00 85.94 207 GLY A CA 1
ATOM 1517 C C . GLY A 1 207 ? 24.472 -4.088 -14.456 1.00 85.94 207 GLY A C 1
ATOM 1518 O O . GLY A 1 207 ? 25.269 -4.085 -15.403 1.00 85.94 207 GLY A O 1
ATOM 1519 N N . ASN A 1 208 ? 24.623 -4.897 -13.410 1.00 85.69 208 ASN A N 1
ATOM 1520 C CA . ASN A 1 208 ? 25.811 -5.697 -13.136 1.00 85.69 208 ASN A CA 1
ATOM 1521 C C . ASN A 1 208 ? 25.723 -7.153 -13.629 1.00 85.69 208 ASN A C 1
ATOM 1523 O O . ASN A 1 208 ? 26.424 -8.043 -13.146 1.00 85.69 208 ASN A O 1
ATOM 1527 N N . GLN A 1 209 ? 24.940 -7.385 -14.686 1.00 74.56 209 GLN A N 1
ATOM 1528 C CA . GLN A 1 209 ? 24.610 -8.693 -15.284 1.00 74.56 209 GLN A CA 1
ATOM 1529 C C . GLN A 1 209 ? 25.789 -9.655 -15.463 1.00 74.56 209 GLN A C 1
ATOM 1531 O O . GLN A 1 209 ? 25.635 -10.872 -15.374 1.00 74.56 209 GLN A O 1
ATOM 1536 N N . LYS A 1 210 ? 26.982 -9.114 -15.729 1.00 69.25 210 LYS A N 1
ATOM 1537 C CA . LYS A 1 210 ? 28.235 -9.871 -15.884 1.00 69.25 210 LYS A CA 1
ATOM 1538 C C . LYS A 1 210 ? 28.589 -10.719 -14.654 1.00 69.25 210 LYS A C 1
ATOM 1540 O O . LYS A 1 210 ? 29.300 -11.709 -14.804 1.00 69.25 210 LYS A O 1
ATOM 1545 N N . ASN A 1 211 ? 28.095 -10.348 -13.474 1.00 72.62 211 ASN A N 1
ATOM 1546 C CA . ASN A 1 211 ? 28.333 -11.051 -12.217 1.00 72.62 211 ASN A CA 1
ATOM 1547 C C . ASN A 1 211 ? 27.301 -12.159 -11.940 1.00 72.62 211 ASN A C 1
ATOM 1549 O O . ASN A 1 211 ? 27.518 -12.974 -11.047 1.00 72.62 211 ASN A O 1
ATOM 1553 N N . HIS A 1 212 ? 26.239 -12.256 -12.748 1.00 71.88 212 HIS A N 1
ATOM 1554 C CA . HIS A 1 212 ? 25.109 -13.164 -12.531 1.00 71.88 212 HIS A CA 1
ATOM 1555 C C . HIS A 1 212 ? 24.978 -14.190 -13.663 1.00 71.88 212 HIS A C 1
ATOM 1557 O O . HIS A 1 212 ? 24.022 -14.195 -14.437 1.00 71.88 212 HIS A O 1
ATOM 1563 N N . THR A 1 213 ? 25.973 -15.075 -13.797 1.00 67.31 213 THR A N 1
ATOM 1564 C CA . THR A 1 213 ? 26.011 -16.104 -14.865 1.00 67.31 213 THR A CA 1
ATOM 1565 C C . THR A 1 213 ? 24.894 -17.153 -14.786 1.00 67.31 213 THR A C 1
ATOM 1567 O O . THR A 1 213 ? 24.698 -17.924 -15.725 1.00 67.31 213 THR A O 1
ATOM 1570 N N . ASP A 1 214 ? 24.174 -17.195 -13.671 1.00 69.50 214 ASP A N 1
ATOM 1571 C CA . ASP A 1 214 ? 23.042 -18.070 -13.380 1.00 69.50 214 ASP A CA 1
ATOM 1572 C C . ASP A 1 214 ? 21.703 -17.542 -13.928 1.00 69.50 214 ASP A C 1
ATOM 1574 O O . ASP A 1 214 ? 20.722 -18.290 -14.004 1.00 69.50 214 ASP A O 1
ATOM 1578 N N . LEU A 1 215 ? 21.651 -16.290 -14.394 1.00 69.06 215 LEU A N 1
ATOM 1579 C CA . LEU A 1 215 ? 20.458 -15.724 -15.016 1.00 69.06 215 LEU A CA 1
ATOM 1580 C C . LEU A 1 215 ? 20.226 -16.299 -16.420 1.00 69.06 215 LEU A C 1
ATOM 1582 O O . LEU A 1 215 ? 20.988 -16.097 -17.363 1.00 69.06 215 LEU A O 1
ATOM 1586 N N . GLY A 1 216 ? 19.096 -16.990 -16.592 1.00 62.38 216 GLY A N 1
ATOM 1587 C CA . GLY A 1 216 ? 18.752 -17.660 -17.853 1.00 62.38 216 GLY A CA 1
ATOM 1588 C C . GLY A 1 216 ? 18.395 -16.727 -19.022 1.00 62.38 216 GLY A C 1
ATOM 1589 O O . GLY A 1 216 ? 18.259 -17.200 -20.152 1.00 62.38 216 GLY A O 1
ATOM 1590 N N . ARG A 1 217 ? 18.191 -15.423 -18.780 1.00 69.25 217 ARG A N 1
ATOM 1591 C CA . ARG A 1 217 ? 17.948 -14.409 -19.820 1.00 69.25 217 ARG A CA 1
ATOM 1592 C C . ARG A 1 217 ? 18.192 -13.003 -19.283 1.00 69.25 217 ARG A C 1
ATOM 1594 O O . ARG A 1 217 ? 17.480 -12.584 -18.383 1.00 69.25 217 ARG A O 1
ATOM 1601 N N . PHE A 1 218 ? 19.067 -12.247 -19.931 1.00 75.38 218 PHE A N 1
ATOM 1602 C CA . PHE A 1 218 ? 19.291 -10.835 -19.629 1.00 75.38 218 PHE A CA 1
ATOM 1603 C C . PHE A 1 218 ? 18.426 -9.906 -20.487 1.00 75.38 218 PHE A C 1
ATOM 1605 O O . PHE A 1 218 ? 18.060 -10.243 -21.623 1.00 75.38 218 PHE A O 1
ATOM 1612 N N . ARG A 1 219 ? 18.095 -8.732 -19.946 1.00 83.62 219 ARG A N 1
ATOM 1613 C CA . ARG A 1 219 ? 17.456 -7.625 -20.669 1.00 83.62 219 ARG A CA 1
ATOM 1614 C C . ARG A 1 219 ? 18.392 -6.427 -20.718 1.00 83.62 219 ARG A C 1
ATOM 1616 O O . ARG A 1 219 ? 19.491 -6.460 -20.183 1.00 83.62 219 ARG A O 1
ATOM 1623 N N . ARG A 1 220 ? 17.977 -5.367 -21.411 1.00 87.00 220 ARG A N 1
ATOM 1624 C CA . ARG A 1 220 ? 18.668 -4.082 -21.292 1.00 87.00 220 ARG A CA 1
ATOM 1625 C C . ARG A 1 220 ? 18.661 -3.684 -19.813 1.00 87.00 220 ARG A C 1
ATOM 1627 O O . ARG A 1 220 ? 17.605 -3.779 -19.199 1.00 87.00 220 ARG A O 1
ATOM 1634 N N . ALA A 1 221 ? 19.812 -3.273 -19.289 1.00 89.31 221 ALA A N 1
ATOM 1635 C CA . ALA A 1 221 ? 19.892 -2.727 -17.944 1.00 89.31 221 ALA A CA 1
ATOM 1636 C C . ALA A 1 221 ? 18.980 -1.497 -17.819 1.00 89.31 221 ALA A C 1
ATOM 1638 O O . ALA A 1 221 ? 18.978 -0.634 -18.707 1.00 89.31 221 ALA A O 1
ATOM 1639 N N . GLU A 1 222 ? 18.200 -1.443 -16.749 1.00 91.19 222 GLU A N 1
ATOM 1640 C CA . GLU A 1 222 ? 17.270 -0.356 -16.440 1.00 91.19 222 GLU A CA 1
ATOM 1641 C C . GLU A 1 222 ? 17.538 0.097 -15.006 1.00 91.19 222 GLU A C 1
ATOM 1643 O O . GLU A 1 222 ? 17.782 -0.728 -14.131 1.00 91.19 222 GLU A O 1
ATOM 1648 N N . GLY A 1 223 ? 17.498 1.403 -14.766 1.00 91.62 223 GLY A N 1
ATOM 1649 C CA . GLY A 1 223 ? 17.907 1.967 -13.487 1.00 91.62 223 GLY A CA 1
ATOM 1650 C C . GLY A 1 223 ? 18.505 3.356 -13.646 1.00 91.62 223 GLY A C 1
ATOM 1651 O O . GLY A 1 223 ? 18.353 4.003 -14.685 1.00 91.62 223 GLY A O 1
ATOM 1652 N N . GLU A 1 224 ? 19.185 3.811 -12.605 1.00 92.25 224 GLU A N 1
ATOM 1653 C CA . GLU A 1 224 ? 19.911 5.083 -12.576 1.00 92.25 224 GLU A CA 1
ATOM 1654 C C . GLU A 1 224 ? 21.277 4.837 -11.957 1.00 92.25 224 GLU A C 1
ATOM 1656 O O . GLU A 1 224 ? 21.331 4.114 -10.978 1.00 92.25 224 GLU A O 1
ATOM 1661 N N . ASP A 1 225 ? 22.334 5.407 -12.537 1.00 92.94 225 ASP A N 1
ATOM 1662 C CA . ASP A 1 225 ? 23.707 5.334 -12.016 1.00 92.94 225 ASP A CA 1
ATOM 1663 C C . ASP A 1 225 ? 23.890 6.407 -10.928 1.00 92.94 225 ASP A C 1
ATOM 1665 O O . ASP A 1 225 ? 24.285 7.544 -11.199 1.00 92.94 225 ASP A O 1
ATOM 1669 N N . VAL A 1 226 ? 23.487 6.073 -9.705 1.00 91.44 226 VAL A N 1
ATOM 1670 C CA . VAL A 1 226 ? 23.534 6.929 -8.514 1.00 91.44 226 VAL A CA 1
ATOM 1671 C C . VAL A 1 226 ? 24.914 6.911 -7.858 1.00 91.44 226 VAL A C 1
ATOM 1673 O O . VAL A 1 226 ? 25.267 7.851 -7.139 1.00 91.44 226 VAL A O 1
ATOM 1676 N N . THR A 1 227 ? 25.717 5.878 -8.122 1.00 90.81 227 THR A N 1
ATOM 1677 C CA . THR A 1 227 ? 27.082 5.746 -7.592 1.00 90.81 227 THR A CA 1
ATOM 1678 C C . THR A 1 227 ? 28.144 6.399 -8.487 1.00 90.81 227 THR A C 1
ATOM 1680 O O . THR A 1 227 ? 29.243 6.699 -8.013 1.00 90.81 227 THR A O 1
ATOM 1683 N N . ASN A 1 228 ? 27.793 6.753 -9.728 1.00 92.31 228 ASN A N 1
ATOM 1684 C CA . ASN A 1 228 ? 28.670 7.295 -10.774 1.00 92.31 228 ASN A CA 1
ATOM 1685 C C . ASN A 1 228 ? 29.801 6.333 -11.179 1.00 92.31 228 ASN A C 1
ATOM 1687 O O . ASN A 1 228 ? 30.910 6.777 -11.503 1.00 92.31 228 ASN A O 1
ATOM 1691 N N . ASP A 1 229 ? 29.545 5.026 -11.151 1.00 90.75 229 ASP A N 1
ATOM 1692 C CA . ASP A 1 229 ? 30.510 3.992 -11.541 1.00 90.75 229 ASP A CA 1
ATOM 1693 C C . ASP A 1 229 ? 30.312 3.485 -12.987 1.00 90.75 229 ASP A C 1
ATOM 1695 O O . ASP A 1 229 ? 31.131 2.717 -13.510 1.00 90.75 229 ASP A O 1
ATOM 1699 N N . GLY A 1 230 ? 29.276 3.981 -13.672 1.00 91.69 230 GLY A N 1
ATOM 1700 C CA . GLY A 1 230 ? 28.905 3.610 -15.034 1.00 91.69 230 GLY A CA 1
ATOM 1701 C C . GLY A 1 230 ? 27.954 2.415 -15.128 1.00 91.69 230 GLY A C 1
ATOM 1702 O O . GLY A 1 230 ? 27.690 1.959 -16.249 1.00 91.69 230 GLY A O 1
ATOM 1703 N N . VAL A 1 231 ? 27.452 1.893 -14.006 1.00 91.69 231 VAL A N 1
ATOM 1704 C CA . VAL A 1 231 ? 26.516 0.768 -13.929 1.00 91.69 231 VAL A CA 1
ATOM 1705 C C . VAL A 1 231 ? 25.201 1.252 -13.304 1.00 91.69 231 VAL A C 1
ATOM 1707 O O . VAL A 1 231 ? 25.189 1.678 -12.162 1.00 91.69 231 VAL A O 1
ATOM 1710 N N . PRO A 1 232 ? 24.061 1.200 -14.018 1.00 92.44 232 PRO A N 1
ATOM 1711 C CA . PRO A 1 232 ? 22.802 1.672 -13.450 1.00 92.44 232 PRO A CA 1
ATOM 1712 C C . PRO A 1 232 ? 22.311 0.746 -12.330 1.00 92.44 232 PRO A C 1
ATOM 1714 O O . PRO A 1 232 ? 22.206 -0.464 -12.538 1.00 92.44 232 PRO A O 1
ATOM 1717 N N . GLU A 1 233 ? 21.943 1.322 -11.188 1.00 93.50 233 GLU A N 1
ATOM 1718 C CA . GLU A 1 233 ? 21.347 0.612 -10.057 1.00 93.50 233 GLU A CA 1
ATOM 1719 C C . GLU A 1 233 ? 19.850 0.347 -10.268 1.00 93.50 233 GLU A C 1
ATOM 1721 O O . GLU A 1 233 ? 19.069 1.255 -10.619 1.00 93.50 233 GLU A O 1
ATOM 1726 N N . LEU A 1 234 ? 19.428 -0.889 -9.972 1.00 94.19 234 LEU A N 1
ATOM 1727 C CA . LEU A 1 234 ? 18.012 -1.233 -9.863 1.00 94.19 234 LEU A CA 1
ATOM 1728 C C . LEU A 1 234 ? 17.343 -0.361 -8.805 1.00 94.19 234 LEU A C 1
ATOM 1730 O O . LEU A 1 234 ? 17.937 -0.006 -7.789 1.00 94.19 234 LEU A O 1
ATOM 1734 N N . GLY A 1 235 ? 16.077 -0.026 -9.044 1.00 94.81 235 GLY A N 1
ATOM 1735 C CA . GLY A 1 235 ? 15.295 0.759 -8.105 1.00 94.81 235 GLY A CA 1
ATOM 1736 C C . GLY A 1 235 ? 13.935 0.151 -7.830 1.00 94.81 235 GLY A C 1
ATOM 1737 O O . GLY A 1 235 ? 13.339 -0.480 -8.701 1.00 94.81 235 GLY A O 1
ATOM 1738 N N . ARG A 1 236 ? 13.405 0.400 -6.636 1.00 95.75 236 ARG A N 1
ATOM 1739 C CA . ARG A 1 236 ? 12.019 0.088 -6.277 1.00 95.75 236 ARG A CA 1
ATOM 1740 C C . ARG A 1 236 ? 11.382 1.262 -5.551 1.00 95.75 236 ARG A C 1
ATOM 1742 O O . ARG A 1 236 ? 12.062 2.039 -4.886 1.00 95.75 236 ARG A O 1
ATOM 1749 N N . LEU A 1 237 ? 10.064 1.407 -5.679 1.00 96.56 237 LEU A N 1
ATOM 1750 C CA . LEU A 1 237 ? 9.339 2.416 -4.903 1.00 96.56 237 LEU A CA 1
ATOM 1751 C C . LEU A 1 237 ? 9.448 2.093 -3.409 1.00 96.56 237 LEU A C 1
ATOM 1753 O O . LEU A 1 237 ? 9.153 0.963 -3.011 1.00 96.56 237 LEU A O 1
ATOM 1757 N N . SER A 1 238 ? 9.817 3.081 -2.600 1.00 95.56 238 SER A N 1
ATOM 1758 C CA . SER A 1 238 ? 9.736 2.996 -1.139 1.00 95.56 238 SER A CA 1
ATOM 1759 C C . SER A 1 238 ? 8.279 3.012 -0.674 1.00 95.56 238 SER A C 1
ATOM 1761 O O . SER A 1 238 ? 7.382 3.477 -1.392 1.00 95.56 238 SER A O 1
ATOM 1763 N N . GLU A 1 239 ? 8.043 2.560 0.560 1.00 95.56 239 GLU A N 1
ATOM 1764 C CA . GLU A 1 239 ? 6.740 2.699 1.218 1.00 95.56 239 GLU A CA 1
ATOM 1765 C C . GLU A 1 239 ? 6.236 4.160 1.199 1.00 95.56 239 GLU A C 1
ATOM 1767 O O . GLU A 1 239 ? 7.000 5.127 1.097 1.00 95.56 239 GLU A O 1
ATOM 1772 N N . GLY A 1 240 ? 4.918 4.329 1.286 1.00 97.19 240 GLY A N 1
ATOM 1773 C CA . GLY A 1 240 ? 4.247 5.624 1.351 1.00 97.19 240 GLY A CA 1
ATOM 1774 C C . GLY A 1 240 ? 3.163 5.797 0.292 1.00 97.19 240 GLY A C 1
ATOM 1775 O O . GLY A 1 240 ? 2.788 4.865 -0.415 1.00 97.19 240 GLY A O 1
ATOM 1776 N N . THR A 1 241 ? 2.637 7.018 0.193 1.00 98.44 241 THR A N 1
ATOM 177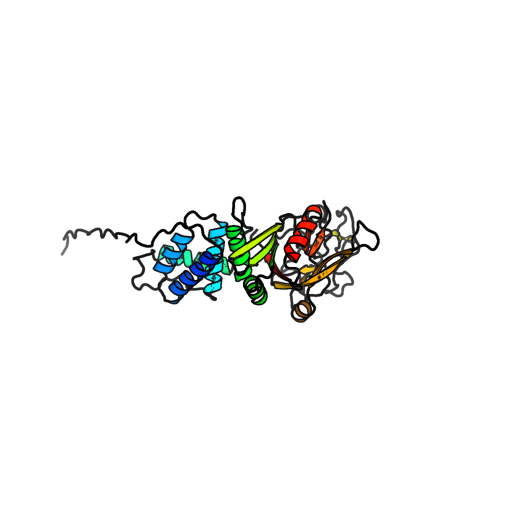7 C CA . THR A 1 241 ? 1.592 7.364 -0.782 1.00 98.44 241 THR A CA 1
ATOM 1778 C C . THR A 1 241 ? 2.181 8.093 -1.978 1.00 98.44 241 THR A C 1
ATOM 1780 O O . THR A 1 241 ? 2.963 9.031 -1.818 1.00 98.44 241 THR A O 1
ATOM 1783 N N . THR A 1 242 ? 1.798 7.678 -3.178 1.00 98.62 242 THR A N 1
ATOM 1784 C CA . THR A 1 242 ? 2.187 8.311 -4.437 1.00 98.62 242 THR A CA 1
ATOM 1785 C C . THR A 1 242 ? 0.934 8.619 -5.239 1.00 98.62 242 THR A C 1
ATOM 1787 O O . THR A 1 242 ? 0.162 7.713 -5.543 1.00 98.62 242 THR A O 1
ATOM 1790 N N . GLU A 1 243 ? 0.736 9.883 -5.606 1.00 98.69 243 GLU A N 1
ATOM 1791 C CA . GLU A 1 243 ? -0.316 10.237 -6.553 1.00 98.69 243 GLU A CA 1
ATOM 1792 C C . GLU A 1 243 ? 0.071 9.757 -7.952 1.00 98.69 243 GLU A C 1
ATOM 1794 O O . GLU A 1 243 ? 1.162 10.030 -8.465 1.00 98.69 243 GLU A O 1
ATOM 1799 N N . MET A 1 244 ? -0.845 9.030 -8.570 1.00 98.69 244 MET A N 1
ATOM 1800 C CA . MET A 1 244 ? -0.676 8.412 -9.866 1.00 98.69 244 MET A CA 1
ATOM 1801 C C . MET A 1 244 ? -1.639 9.029 -10.871 1.00 98.69 244 MET A C 1
ATOM 1803 O O . MET A 1 244 ? -2.791 9.307 -10.562 1.00 98.69 244 MET A O 1
ATOM 1807 N N . ILE A 1 245 ? -1.182 9.167 -12.109 1.00 98.56 245 ILE A N 1
ATOM 1808 C CA . ILE A 1 245 ? -1.978 9.621 -13.248 1.00 98.56 245 ILE A CA 1
ATOM 1809 C C . ILE A 1 245 ? -1.971 8.580 -14.357 1.00 98.56 245 ILE A C 1
ATOM 1811 O O . ILE A 1 245 ? -1.066 7.741 -14.469 1.00 98.56 245 ILE A O 1
ATOM 1815 N N . LYS A 1 246 ? -2.968 8.679 -15.235 1.00 97.69 246 LYS A N 1
ATOM 1816 C CA . LYS A 1 246 ? -3.067 7.848 -16.433 1.00 97.69 246 LYS A CA 1
ATOM 1817 C C . LYS A 1 246 ? -1.812 7.957 -17.300 1.00 97.69 246 LYS A C 1
ATOM 1819 O O . LYS A 1 246 ? -1.320 9.037 -17.628 1.00 97.69 246 LYS A O 1
ATOM 1824 N N . ALA A 1 247 ? -1.337 6.803 -17.743 1.00 96.50 247 ALA A N 1
ATOM 1825 C CA . ALA A 1 247 ? -0.172 6.650 -18.591 1.00 96.50 247 ALA A CA 1
ATOM 1826 C C . ALA A 1 247 ? -0.374 5.532 -19.621 1.00 96.50 247 ALA A C 1
ATOM 1828 O O . ALA A 1 247 ? -1.460 4.978 -19.814 1.00 96.50 247 ALA A O 1
ATOM 1829 N N . SER A 1 248 ? 0.707 5.215 -20.324 1.00 93.75 248 SER A N 1
ATOM 1830 C CA . SER A 1 248 ? 0.787 4.074 -21.221 1.00 93.75 248 SER A CA 1
ATOM 1831 C C . SER A 1 248 ? 2.084 3.302 -20.991 1.00 93.75 248 SER A C 1
ATOM 1833 O O . SER A 1 248 ? 3.138 3.876 -20.680 1.00 93.75 248 SER A O 1
ATOM 1835 N N . HIS A 1 249 ? 2.004 1.987 -21.148 1.00 90.38 249 HIS A N 1
ATOM 1836 C CA . HIS A 1 249 ? 3.143 1.076 -21.124 1.00 90.38 249 HIS A CA 1
ATOM 1837 C C . HIS A 1 249 ? 3.232 0.338 -22.471 1.00 90.38 249 HIS A C 1
ATOM 1839 O O . HIS A 1 249 ? 2.185 -0.026 -23.013 1.00 90.38 249 HIS A O 1
ATOM 1845 N N . PRO A 1 250 ? 4.427 0.137 -23.056 1.00 87.19 250 PRO A N 1
ATOM 1846 C CA . PRO A 1 250 ? 4.571 -0.615 -24.303 1.00 87.19 250 PRO A CA 1
ATOM 1847 C C . PRO A 1 250 ? 3.921 -2.000 -24.223 1.00 87.19 250 PRO A C 1
ATOM 1849 O O . PRO A 1 250 ? 4.037 -2.697 -23.221 1.00 87.19 250 PRO A O 1
ATOM 1852 N N . ASN A 1 251 ? 3.218 -2.416 -25.274 1.00 80.56 251 ASN A N 1
ATOM 1853 C CA . ASN A 1 251 ? 2.621 -3.744 -25.341 1.00 80.56 251 ASN A CA 1
ATOM 1854 C C . ASN A 1 251 ? 3.566 -4.702 -26.086 1.00 80.56 251 ASN A C 1
ATOM 1856 O O . ASN A 1 251 ? 3.627 -4.636 -27.313 1.00 80.56 251 ASN A O 1
ATOM 1860 N N . PRO A 1 252 ? 4.251 -5.641 -25.409 1.00 70.81 252 PRO A N 1
ATOM 1861 C CA . PRO A 1 252 ? 5.169 -6.556 -26.088 1.00 70.81 252 PRO A CA 1
ATOM 1862 C C . PRO A 1 252 ? 4.458 -7.492 -27.080 1.00 70.81 252 PRO A C 1
ATOM 1864 O O . PRO A 1 252 ? 5.089 -8.012 -27.995 1.00 70.81 252 PRO A O 1
ATOM 1867 N N . SER A 1 253 ? 3.143 -7.692 -26.939 1.00 72.81 253 SER A N 1
ATOM 1868 C CA . SER A 1 253 ? 2.339 -8.538 -27.830 1.00 72.81 253 SER A CA 1
ATOM 1869 C C . SER A 1 253 ? 1.827 -7.817 -29.083 1.00 72.81 253 SER A C 1
ATOM 1871 O O . SER A 1 253 ? 1.196 -8.452 -29.923 1.00 72.81 253 SER A O 1
ATOM 1873 N N . SER A 1 254 ? 2.051 -6.506 -29.218 1.00 74.06 254 SER A N 1
ATOM 1874 C CA . SER A 1 254 ? 1.605 -5.713 -30.369 1.00 74.06 254 SER A CA 1
ATOM 1875 C C . SER A 1 254 ? 2.676 -4.697 -30.738 1.00 74.06 254 SER A C 1
ATOM 1877 O O . SER A 1 254 ? 2.895 -3.744 -29.995 1.00 74.06 254 SER A O 1
ATOM 1879 N N . ALA A 1 255 ? 3.308 -4.852 -31.903 1.00 77.88 255 ALA A N 1
ATOM 1880 C CA . ALA A 1 255 ? 4.309 -3.901 -32.387 1.00 77.88 255 ALA A CA 1
ATOM 1881 C C . ALA A 1 255 ? 3.734 -2.470 -32.421 1.00 77.88 255 ALA A C 1
ATOM 1883 O O . ALA A 1 255 ? 2.689 -2.233 -33.023 1.00 77.88 255 ALA A O 1
ATOM 1884 N N . GLY A 1 256 ? 4.386 -1.535 -31.721 1.00 78.31 256 GLY A N 1
ATOM 1885 C CA . GLY A 1 256 ? 3.928 -0.144 -31.580 1.00 78.31 256 GLY A CA 1
ATOM 1886 C C . GLY A 1 256 ? 2.663 0.051 -30.731 1.00 78.31 256 GLY A C 1
ATOM 1887 O O . GLY A 1 256 ? 2.209 1.179 -30.566 1.00 78.31 256 GLY A O 1
ATOM 1888 N N . GLY A 1 257 ? 2.088 -1.022 -30.185 1.00 84.69 257 GLY A N 1
ATOM 1889 C CA . GLY A 1 257 ? 0.925 -0.956 -29.311 1.00 84.69 257 GLY A CA 1
ATOM 1890 C C . GLY A 1 257 ? 1.301 -0.526 -27.897 1.00 84.69 257 GLY A C 1
ATOM 1891 O O . GLY A 1 257 ? 2.412 -0.766 -27.423 1.00 84.69 257 GLY A O 1
ATOM 1892 N N . THR A 1 258 ? 0.340 0.057 -27.190 1.00 90.06 258 THR A N 1
ATOM 1893 C CA . THR A 1 258 ? 0.457 0.372 -25.766 1.00 90.06 258 THR A CA 1
ATOM 1894 C C . THR A 1 258 ? -0.691 -0.250 -24.979 1.00 90.06 258 THR A C 1
ATOM 1896 O O . THR A 1 258 ? -1.763 -0.540 -25.512 1.00 90.06 258 THR A O 1
ATOM 1899 N N . LYS A 1 259 ? -0.455 -0.492 -23.692 1.00 90.31 259 LYS A N 1
ATOM 1900 C CA . LYS A 1 259 ? -1.476 -0.795 -22.693 1.00 90.31 259 LYS A CA 1
ATOM 1901 C C . LYS A 1 259 ? -1.662 0.426 -21.801 1.00 90.31 259 LYS A C 1
ATOM 1903 O O . LYS A 1 259 ? -0.726 1.202 -21.606 1.00 90.31 259 LYS A O 1
ATOM 1908 N N . TRP A 1 260 ? -2.870 0.576 -21.262 1.00 95.31 260 TRP A N 1
ATOM 1909 C CA . TRP A 1 260 ? -3.120 1.503 -20.160 1.00 95.31 260 TRP A CA 1
ATOM 1910 C C . TRP A 1 260 ? -2.155 1.193 -19.010 1.00 95.31 260 TRP A C 1
ATOM 1912 O O . TRP A 1 260 ? -1.752 0.043 -18.863 1.00 95.31 260 TRP A O 1
ATOM 1922 N N . ALA A 1 261 ? -1.747 2.218 -18.274 1.00 97.06 261 ALA A N 1
ATOM 1923 C CA . ALA A 1 261 ? -0.904 2.118 -17.092 1.00 97.06 261 ALA A CA 1
ATOM 1924 C C . ALA A 1 261 ? -1.165 3.327 -16.192 1.00 97.06 261 ALA A C 1
ATOM 1926 O O . ALA A 1 261 ? -1.776 4.305 -16.629 1.00 97.06 261 ALA A O 1
ATOM 1927 N N . LEU A 1 262 ? -0.632 3.282 -14.979 1.00 98.44 262 LEU A N 1
ATOM 1928 C CA . LEU A 1 262 ? -0.517 4.442 -14.097 1.00 98.44 262 LEU A CA 1
ATOM 1929 C C . LEU A 1 262 ? 0.958 4.788 -13.893 1.00 98.44 262 LEU A C 1
ATOM 1931 O O . LEU A 1 262 ? 1.796 3.891 -13.963 1.00 98.44 262 LEU A O 1
ATOM 1935 N N . ARG A 1 263 ? 1.281 6.060 -13.653 1.00 98.19 263 ARG A N 1
ATOM 1936 C CA . ARG A 1 263 ? 2.632 6.538 -13.292 1.00 98.19 263 ARG A CA 1
ATOM 1937 C C . ARG A 1 263 ? 2.540 7.692 -12.288 1.00 98.19 263 ARG A C 1
ATOM 1939 O O . ARG A 1 263 ? 1.496 8.342 -12.288 1.00 98.19 263 ARG A O 1
ATOM 1946 N N . PRO A 1 264 ? 3.605 8.017 -11.538 1.00 98.56 264 PRO A N 1
ATOM 1947 C CA . PRO A 1 264 ? 3.629 9.198 -10.682 1.00 98.56 264 PRO A CA 1
ATOM 1948 C C . PRO A 1 264 ? 3.238 10.483 -11.424 1.00 98.56 264 PRO A C 1
ATOM 1950 O O . PRO A 1 264 ? 3.678 10.714 -12.564 1.00 98.56 264 PRO A O 1
ATOM 1953 N N . SER A 1 265 ? 2.415 11.311 -10.780 1.00 98.44 265 SER A N 1
ATOM 1954 C CA . SER A 1 265 ? 2.103 12.663 -11.250 1.00 98.44 265 SER A CA 1
ATOM 1955 C C . SER A 1 265 ? 3.344 13.565 -11.212 1.00 98.44 265 SER A C 1
ATOM 1957 O O . SER A 1 265 ? 4.371 13.217 -10.623 1.00 98.44 265 SER A O 1
ATOM 1959 N N . SER A 1 266 ? 3.285 14.723 -11.877 1.00 97.94 266 SER A N 1
ATOM 1960 C CA . SER A 1 266 ? 4.352 15.730 -11.759 1.00 97.94 266 SER A CA 1
ATOM 1961 C C . SER A 1 266 ? 4.546 16.163 -10.312 1.00 97.94 266 SER A C 1
ATOM 1963 O O . SER A 1 266 ? 5.678 16.281 -9.855 1.00 97.94 266 SER A O 1
ATOM 1965 N N . ASP A 1 267 ? 3.443 16.332 -9.592 1.00 97.19 267 ASP A N 1
ATOM 1966 C CA . ASP A 1 267 ? 3.433 16.850 -8.232 1.00 97.19 267 ASP A CA 1
ATOM 1967 C C . ASP A 1 267 ? 3.963 15.793 -7.262 1.00 97.19 267 ASP A C 1
ATOM 1969 O O . ASP A 1 267 ? 4.737 16.115 -6.361 1.00 97.19 267 ASP A O 1
ATOM 1973 N N . ALA A 1 268 ? 3.649 14.515 -7.499 1.00 97.94 268 ALA A N 1
ATOM 1974 C CA . ALA A 1 268 ? 4.261 13.404 -6.781 1.00 97.94 268 ALA A CA 1
ATOM 1975 C C . ALA A 1 268 ? 5.781 13.352 -6.990 1.00 97.94 268 ALA A C 1
ATOM 1977 O O . ALA A 1 268 ? 6.509 13.109 -6.036 1.00 97.94 268 ALA A O 1
ATOM 1978 N N . VAL A 1 269 ? 6.270 13.597 -8.212 1.00 98.25 269 VAL A N 1
ATOM 1979 C CA . VAL A 1 269 ? 7.713 13.647 -8.511 1.00 98.25 269 VAL A CA 1
ATOM 1980 C C . VAL A 1 269 ? 8.377 14.834 -7.814 1.00 98.25 269 VAL A C 1
ATOM 1982 O O . VAL A 1 269 ? 9.379 14.655 -7.132 1.00 98.25 269 VAL A O 1
ATOM 1985 N N . THR A 1 270 ? 7.803 16.035 -7.915 1.00 97.69 270 THR A N 1
ATOM 1986 C CA . THR A 1 270 ? 8.347 17.243 -7.273 1.00 97.69 270 THR A CA 1
ATOM 1987 C C . THR A 1 270 ? 8.410 17.125 -5.752 1.00 97.69 270 THR A C 1
ATOM 1989 O O . THR A 1 270 ? 9.366 17.601 -5.146 1.00 97.69 270 THR A O 1
ATOM 1992 N N . ASN A 1 271 ? 7.422 16.478 -5.134 1.00 95.31 271 ASN A N 1
ATOM 1993 C CA . ASN A 1 271 ? 7.361 16.291 -3.682 1.00 95.31 271 ASN A CA 1
ATOM 1994 C C . ASN A 1 271 ? 7.931 14.936 -3.222 1.00 95.31 271 ASN A C 1
ATOM 1996 O O . ASN A 1 271 ? 7.857 14.597 -2.041 1.00 95.31 271 ASN A O 1
ATOM 2000 N N . GLY A 1 272 ? 8.473 14.139 -4.143 1.00 95.56 272 GLY A N 1
ATOM 2001 C CA . GLY A 1 272 ? 8.821 12.738 -3.933 1.00 95.56 272 GLY A CA 1
ATOM 2002 C C . GLY A 1 272 ? 10.225 12.517 -3.389 1.00 95.56 272 GLY A C 1
ATOM 2003 O O . GLY A 1 272 ? 10.887 11.578 -3.823 1.00 95.56 272 GLY A O 1
ATOM 2004 N N . ALA A 1 273 ? 10.691 13.364 -2.471 1.00 96.06 273 ALA A N 1
ATOM 2005 C CA . ALA A 1 273 ? 12.030 13.233 -1.909 1.00 96.06 273 ALA A CA 1
ATOM 2006 C C . ALA A 1 273 ? 12.211 11.879 -1.205 1.00 96.06 273 ALA A C 1
ATOM 2008 O O . ALA A 1 273 ? 11.357 11.486 -0.405 1.00 96.06 273 ALA A O 1
ATOM 2009 N N . ASN A 1 274 ? 13.324 11.189 -1.466 1.00 95.12 274 ASN A N 1
ATOM 2010 C CA . ASN A 1 274 ? 13.663 9.900 -0.842 1.00 95.12 274 ASN A CA 1
ATOM 2011 C C . ASN A 1 274 ? 12.588 8.798 -0.993 1.00 95.12 274 ASN A C 1
ATOM 2013 O O . ASN A 1 274 ? 12.271 8.092 -0.036 1.00 95.12 274 ASN A O 1
ATOM 2017 N N . ARG A 1 275 ? 11.972 8.672 -2.174 1.00 96.56 275 ARG A N 1
ATOM 2018 C CA . ARG A 1 275 ? 10.867 7.721 -2.432 1.00 96.56 275 ARG A CA 1
ATOM 2019 C C . ARG A 1 275 ? 11.245 6.529 -3.308 1.00 96.56 275 ARG A C 1
ATOM 2021 O O . ARG A 1 275 ? 10.360 5.765 -3.706 1.00 96.56 275 ARG A O 1
ATOM 2028 N N . VAL A 1 276 ? 12.524 6.380 -3.629 1.00 97.19 276 VAL A N 1
ATOM 2029 C CA . VAL A 1 276 ? 13.047 5.261 -4.411 1.00 97.19 276 VAL A CA 1
ATOM 2030 C C . VAL A 1 276 ? 14.230 4.652 -3.679 1.00 97.19 276 VAL A C 1
ATOM 2032 O O . VAL A 1 276 ? 15.233 5.330 -3.477 1.00 97.19 276 VAL A O 1
ATOM 2035 N N . GLU A 1 277 ? 14.121 3.373 -3.339 1.00 96.38 277 GLU A N 1
ATOM 2036 C CA . GLU A 1 277 ? 15.228 2.546 -2.854 1.00 96.38 277 GLU A CA 1
ATOM 2037 C C . GLU A 1 277 ? 16.049 2.036 -4.041 1.00 96.38 277 GLU A C 1
ATOM 2039 O O . GLU A 1 277 ? 15.482 1.719 -5.090 1.00 96.38 277 GLU A O 1
ATOM 2044 N N . ARG A 1 278 ? 17.369 1.972 -3.883 1.00 95.75 278 ARG A N 1
ATOM 2045 C CA . ARG A 1 278 ? 18.350 1.582 -4.897 1.00 95.75 278 ARG A CA 1
ATOM 2046 C C . ARG A 1 278 ? 19.280 0.518 -4.338 1.00 95.75 278 ARG A C 1
ATOM 2048 O O . ARG A 1 278 ? 19.817 0.711 -3.253 1.00 95.75 278 ARG A O 1
ATOM 2055 N N . ASP A 1 279 ? 19.499 -0.521 -5.131 1.00 94.19 279 ASP A N 1
ATOM 2056 C CA . ASP A 1 279 ? 20.536 -1.531 -4.909 1.00 94.19 279 ASP A CA 1
ATOM 2057 C C . ASP A 1 279 ? 21.885 -0.937 -5.340 1.00 94.19 279 ASP A C 1
ATOM 2059 O O . ASP A 1 279 ? 22.340 -1.103 -6.469 1.00 94.19 279 ASP A O 1
ATOM 2063 N N . SER A 1 280 ? 22.455 -0.115 -4.465 1.00 93.50 280 SER A N 1
ATOM 2064 C CA . SER A 1 280 ? 23.661 0.687 -4.711 1.00 93.50 280 SER A CA 1
ATOM 2065 C C . SER A 1 280 ? 24.960 -0.091 -4.597 1.00 93.50 280 SER A C 1
ATOM 2067 O O . SER A 1 280 ? 26.006 0.381 -5.044 1.00 93.50 280 SER A O 1
ATOM 2069 N N . ASN A 1 281 ? 24.917 -1.273 -3.991 1.00 92.06 281 ASN A N 1
ATOM 2070 C CA . ASN A 1 281 ? 26.067 -2.163 -3.910 1.00 92.06 281 ASN A CA 1
ATOM 2071 C C . ASN A 1 281 ? 26.011 -3.300 -4.956 1.00 92.06 281 ASN A C 1
ATOM 2073 O O . ASN A 1 281 ? 26.988 -4.049 -5.070 1.00 92.06 281 ASN A O 1
ATOM 2077 N N . HIS A 1 282 ? 24.932 -3.370 -5.751 1.00 90.06 282 HIS A N 1
ATOM 2078 C CA . HIS A 1 282 ? 24.664 -4.373 -6.789 1.00 90.06 282 HIS A CA 1
ATOM 2079 C C . HIS A 1 282 ? 24.688 -5.809 -6.249 1.00 90.06 282 HIS A C 1
ATOM 2081 O O . HIS A 1 282 ? 25.231 -6.714 -6.896 1.00 90.06 282 HIS A O 1
ATOM 2087 N N . ASP A 1 283 ? 24.162 -6.023 -5.042 1.00 89.12 283 ASP A N 1
ATOM 2088 C CA . ASP A 1 283 ? 24.041 -7.345 -4.417 1.00 89.12 283 ASP A CA 1
ATOM 2089 C C . ASP A 1 283 ? 22.640 -7.961 -4.552 1.00 89.12 283 ASP A C 1
ATOM 2091 O O . ASP A 1 283 ? 22.413 -9.089 -4.090 1.00 89.12 283 ASP A O 1
ATOM 2095 N N . LEU A 1 284 ? 21.749 -7.264 -5.269 1.00 89.69 284 LEU A N 1
ATOM 2096 C CA . LEU A 1 284 ? 20.371 -7.637 -5.578 1.00 89.69 284 LEU A CA 1
ATOM 2097 C C . LEU A 1 284 ? 19.436 -7.638 -4.367 1.00 89.69 284 LEU A C 1
ATOM 2099 O O . LEU A 1 284 ? 18.326 -8.185 -4.436 1.00 89.69 284 LEU A O 1
ATOM 2103 N N . LYS A 1 285 ? 19.847 -6.993 -3.277 1.00 90.38 285 LYS A N 1
ATOM 2104 C CA . LYS A 1 285 ? 19.026 -6.737 -2.098 1.00 90.38 285 LYS A CA 1
ATOM 2105 C C . LYS A 1 285 ? 18.859 -5.236 -1.920 1.00 90.38 285 LYS A C 1
ATOM 2107 O O . LYS A 1 285 ? 19.644 -4.437 -2.398 1.00 90.38 285 LYS A O 1
ATOM 2112 N N . PHE A 1 286 ? 17.774 -4.877 -1.250 1.00 92.19 286 PHE A N 1
ATOM 2113 C CA . PHE A 1 286 ? 17.470 -3.498 -0.893 1.00 92.19 286 PHE A CA 1
ATOM 2114 C C . PHE A 1 286 ? 17.500 -3.418 0.624 1.00 92.19 286 PHE A C 1
ATOM 2116 O O . PHE A 1 286 ? 16.507 -3.728 1.289 1.00 92.19 286 PHE A O 1
ATOM 2123 N N . ASP A 1 287 ? 18.656 -3.088 1.188 1.00 91.25 287 ASP A N 1
ATOM 2124 C CA . ASP A 1 287 ? 18.840 -3.080 2.634 1.00 91.25 287 ASP A CA 1
ATOM 2125 C C . ASP A 1 287 ? 19.781 -1.968 3.120 1.00 91.25 287 ASP A C 1
ATOM 2127 O O . ASP A 1 287 ? 20.189 -1.067 2.395 1.00 91.25 287 ASP A O 1
ATOM 2131 N N . SER A 1 288 ? 20.084 -1.961 4.419 1.00 91.12 288 SER A N 1
ATOM 2132 C CA . SER A 1 288 ? 20.924 -0.918 5.022 1.00 91.12 288 SER A CA 1
ATOM 2133 C C . SER A 1 288 ? 22.375 -0.895 4.520 1.00 91.12 288 SER A C 1
ATOM 2135 O O . SER A 1 288 ? 23.112 0.036 4.848 1.00 91.12 288 SER A O 1
ATOM 2137 N N . SER A 1 289 ? 22.806 -1.922 3.789 1.00 93.62 289 SER A N 1
ATOM 2138 C CA . SER A 1 289 ? 24.123 -2.005 3.155 1.00 93.62 289 SER A CA 1
ATOM 2139 C C . SER A 1 289 ? 24.211 -1.116 1.912 1.00 93.62 289 SER A C 1
ATOM 2141 O O . SER A 1 289 ? 25.319 -0.843 1.445 1.00 93.62 289 SER A O 1
ATOM 2143 N N . ASP A 1 290 ? 23.072 -0.626 1.415 1.00 92.81 290 ASP A N 1
ATOM 2144 C CA . ASP A 1 290 ? 22.983 0.291 0.289 1.00 92.81 290 ASP A CA 1
ATOM 2145 C C . ASP A 1 290 ? 23.343 1.729 0.677 1.00 92.81 290 ASP A C 1
ATOM 2147 O O . ASP A 1 290 ? 22.511 2.562 1.059 1.00 92.81 290 ASP A O 1
ATOM 2151 N N . THR A 1 291 ? 24.629 2.059 0.578 1.00 87.75 291 THR A N 1
ATOM 2152 C CA . THR A 1 291 ? 25.105 3.423 0.823 1.00 87.75 291 THR A CA 1
ATOM 2153 C C . THR A 1 291 ? 24.635 4.371 -0.278 1.00 87.75 291 THR A C 1
ATOM 2155 O O . THR A 1 291 ? 24.966 4.179 -1.442 1.00 87.75 291 THR A O 1
ATOM 2158 N N . ASN A 1 292 ? 23.926 5.443 0.091 1.00 84.81 292 ASN A N 1
ATOM 2159 C CA . ASN A 1 292 ? 23.200 6.305 -0.858 1.00 84.81 292 ASN A CA 1
ATOM 2160 C C . ASN A 1 292 ? 22.108 5.553 -1.644 1.00 84.81 292 ASN A C 1
ATOM 2162 O O . ASN A 1 292 ? 21.687 6.006 -2.705 1.00 84.81 292 ASN A O 1
ATOM 2166 N N . GLY A 1 293 ? 21.605 4.445 -1.091 1.00 89.38 293 GLY A N 1
ATOM 2167 C CA . GLY A 1 293 ? 20.550 3.612 -1.661 1.00 89.38 293 GLY A CA 1
ATOM 2168 C C . GLY A 1 293 ? 19.164 4.245 -1.700 1.00 89.38 293 GLY A C 1
ATOM 2169 O O . GLY A 1 293 ? 18.175 3.532 -1.795 1.00 89.38 293 GLY A O 1
ATOM 2170 N N . VAL A 1 294 ? 19.043 5.565 -1.559 1.00 94.62 294 VAL A N 1
ATOM 2171 C CA . VAL A 1 294 ? 17.754 6.255 -1.567 1.00 94.62 294 VAL A CA 1
ATOM 2172 C C . VAL A 1 294 ? 17.851 7.497 -2.438 1.00 94.62 294 VAL A C 1
ATOM 2174 O O . VAL A 1 294 ? 18.760 8.310 -2.291 1.00 94.62 294 VAL A O 1
ATOM 2177 N N . THR A 1 295 ? 16.896 7.632 -3.353 1.00 95.56 295 THR A N 1
ATOM 2178 C CA . THR A 1 295 ? 16.814 8.726 -4.326 1.00 95.56 295 THR A CA 1
ATOM 2179 C C . THR A 1 295 ? 15.405 9.295 -4.413 1.00 95.56 295 THR A C 1
ATOM 2181 O O . THR A 1 295 ? 14.433 8.710 -3.920 1.00 95.56 295 THR A O 1
ATOM 2184 N N . ASP A 1 296 ? 15.297 10.460 -5.040 1.00 96.94 296 ASP A N 1
ATOM 2185 C CA . ASP A 1 296 ? 14.019 11.111 -5.287 1.00 96.94 296 ASP A CA 1
ATOM 2186 C C . ASP A 1 296 ? 13.190 10.343 -6.325 1.00 96.94 296 ASP A C 1
ATOM 2188 O O . ASP A 1 296 ? 13.705 9.675 -7.227 1.00 96.94 296 ASP A O 1
ATOM 2192 N N . LEU A 1 297 ? 11.867 10.446 -6.198 1.00 97.12 297 LEU A N 1
ATOM 2193 C CA . LEU A 1 297 ? 10.925 9.869 -7.144 1.00 97.12 297 LEU A CA 1
ATOM 2194 C C . LEU A 1 297 ? 11.127 10.457 -8.537 1.00 97.12 297 LEU A C 1
ATOM 2196 O O . LEU A 1 297 ? 11.265 11.663 -8.714 1.00 97.12 297 LEU A O 1
ATOM 2200 N N . ASN A 1 298 ? 11.007 9.608 -9.551 1.00 94.00 298 ASN A N 1
ATOM 2201 C CA . ASN A 1 298 ? 10.889 10.031 -10.938 1.00 94.00 298 ASN A CA 1
ATOM 2202 C C . ASN A 1 298 ? 9.643 9.405 -11.588 1.00 94.00 298 ASN A C 1
ATOM 2204 O O . ASN A 1 298 ? 8.923 8.604 -10.991 1.00 94.00 298 ASN A O 1
ATOM 2208 N N . ASN A 1 299 ? 9.364 9.775 -12.837 1.00 92.94 299 ASN A N 1
ATOM 2209 C CA . ASN A 1 299 ? 8.142 9.365 -13.533 1.00 92.94 299 ASN A CA 1
ATOM 2210 C C . ASN A 1 299 ? 8.257 8.037 -14.309 1.00 92.94 299 ASN A C 1
ATOM 2212 O O . ASN A 1 299 ? 7.368 7.727 -15.112 1.00 92.94 299 ASN A O 1
ATOM 2216 N N . THR A 1 300 ? 9.342 7.280 -14.116 1.00 93.25 300 THR A N 1
ATOM 2217 C CA . THR A 1 300 ? 9.595 6.031 -14.854 1.00 93.25 300 THR A CA 1
ATOM 2218 C C . THR A 1 300 ? 8.876 4.830 -14.236 1.00 93.25 300 THR A C 1
ATOM 2220 O O . THR A 1 300 ? 8.481 3.921 -14.970 1.00 93.25 300 THR A O 1
ATOM 2223 N N . PHE A 1 301 ? 8.610 4.874 -12.926 1.00 96.06 301 PHE A N 1
ATOM 2224 C CA . PHE A 1 301 ? 7.813 3.885 -12.201 1.00 96.06 301 PHE A CA 1
ATOM 2225 C C . PHE A 1 301 ? 6.366 3.853 -12.694 1.00 96.06 301 PHE A C 1
ATOM 2227 O O . PHE A 1 301 ? 5.752 4.889 -12.959 1.00 96.06 301 PHE A O 1
ATOM 2234 N N . LYS A 1 302 ? 5.800 2.651 -12.822 1.00 97.00 302 LYS A N 1
ATOM 2235 C CA . LYS A 1 302 ? 4.433 2.447 -13.316 1.00 97.00 302 LYS A CA 1
ATOM 2236 C C . LYS A 1 302 ? 3.704 1.345 -12.558 1.00 97.00 302 LYS A C 1
ATOM 2238 O O . LYS A 1 302 ? 4.339 0.464 -11.988 1.00 97.00 302 LYS A O 1
ATOM 2243 N N . ILE A 1 303 ? 2.373 1.361 -12.645 1.00 98.19 303 ILE A N 1
ATOM 2244 C CA . ILE A 1 303 ? 1.535 0.173 -12.434 1.00 98.19 303 ILE A CA 1
ATOM 2245 C C . ILE A 1 303 ? 1.114 -0.355 -13.807 1.00 98.19 303 ILE A C 1
ATOM 2247 O O . ILE A 1 303 ? 0.380 0.324 -14.537 1.00 98.19 303 ILE A O 1
ATOM 2251 N N . HIS A 1 304 ? 1.587 -1.542 -14.190 1.00 96.25 304 HIS A N 1
ATOM 2252 C CA . HIS A 1 304 ? 1.314 -2.121 -15.511 1.00 96.25 304 HIS A CA 1
ATOM 2253 C C . HIS A 1 304 ? 1.148 -3.646 -15.498 1.00 96.25 304 HIS A C 1
ATOM 2255 O O . HIS A 1 304 ? 1.331 -4.310 -14.484 1.00 96.25 304 HIS A O 1
ATOM 2261 N N . ALA A 1 305 ? 0.762 -4.206 -16.646 1.00 95.12 305 ALA A N 1
ATOM 2262 C CA . ALA A 1 305 ? 0.674 -5.651 -16.824 1.00 95.12 305 ALA A CA 1
ATOM 2263 C C . ALA A 1 305 ? 2.075 -6.265 -16.919 1.00 95.12 305 ALA A C 1
ATOM 2265 O O . ALA A 1 305 ? 2.868 -5.800 -17.744 1.00 95.12 305 ALA A O 1
ATOM 2266 N N . GLY A 1 306 ? 2.336 -7.333 -16.171 1.00 92.69 306 GLY A N 1
ATOM 2267 C CA . GLY A 1 306 ? 3.442 -8.250 -16.451 1.00 92.69 306 GLY A CA 1
ATOM 2268 C C . GLY A 1 306 ? 3.003 -9.445 -17.310 1.00 92.69 306 GLY A C 1
ATOM 2269 O O . GLY A 1 306 ? 1.849 -9.537 -17.753 1.00 92.69 306 GLY A O 1
ATOM 2270 N N . SER A 1 307 ? 3.931 -10.362 -17.575 1.00 91.00 307 SER A N 1
ATOM 2271 C CA . SER A 1 307 ? 3.687 -11.597 -18.330 1.00 91.00 307 SER A CA 1
ATOM 2272 C C . SER A 1 307 ? 3.268 -12.760 -17.429 1.00 91.00 307 SER A C 1
ATOM 2274 O O . SER A 1 307 ? 3.319 -12.694 -16.210 1.00 91.00 307 SER A O 1
ATOM 2276 N N . ARG A 1 308 ? 2.874 -13.888 -18.035 1.00 90.19 308 ARG A N 1
ATOM 2277 C CA . ARG A 1 308 ? 2.387 -15.062 -17.285 1.00 90.19 308 ARG A CA 1
ATOM 2278 C C . ARG A 1 308 ? 3.395 -15.669 -16.303 1.00 90.19 308 ARG A C 1
ATOM 2280 O O . ARG A 1 308 ? 3.017 -16.135 -15.243 1.00 90.19 308 ARG A O 1
ATOM 2287 N N . ASN A 1 309 ? 4.672 -15.701 -16.679 1.00 88.38 309 ASN A N 1
ATOM 2288 C CA . ASN A 1 309 ? 5.730 -16.384 -15.919 1.00 88.38 309 ASN A CA 1
ATOM 2289 C C . ASN A 1 309 ? 6.938 -15.467 -15.653 1.00 88.38 309 ASN A C 1
ATOM 2291 O O . ASN A 1 309 ? 8.057 -15.952 -15.481 1.00 88.38 309 ASN A O 1
ATOM 2295 N N . ASN A 1 310 ? 6.739 -14.154 -15.763 1.00 90.44 310 ASN A N 1
ATOM 2296 C CA . ASN A 1 310 ? 7.766 -13.134 -15.595 1.00 90.44 310 ASN A CA 1
ATOM 2297 C C . ASN A 1 310 ? 7.069 -11.823 -15.242 1.00 90.44 310 ASN A C 1
ATOM 2299 O O . ASN A 1 310 ? 6.168 -11.411 -15.977 1.00 90.44 310 ASN A O 1
ATOM 2303 N N . THR A 1 311 ? 7.483 -11.184 -14.155 1.00 92.44 311 THR A N 1
ATOM 2304 C CA . THR A 1 311 ? 6.886 -9.915 -13.727 1.00 92.44 311 THR A CA 1
ATOM 2305 C C . THR A 1 311 ? 7.221 -8.783 -14.700 1.00 92.44 311 THR A C 1
ATOM 2307 O O . THR A 1 311 ? 6.455 -7.832 -14.823 1.00 92.44 311 THR A O 1
ATOM 2310 N N . ASP A 1 312 ? 8.290 -8.940 -15.494 1.00 88.00 312 ASP A N 1
ATOM 2311 C CA . ASP A 1 312 ? 8.787 -7.995 -16.498 1.00 88.00 312 ASP A CA 1
ATOM 2312 C C . ASP A 1 312 ? 9.140 -6.616 -15.921 1.00 88.00 312 ASP A C 1
ATOM 2314 O O . ASP A 1 312 ? 9.166 -5.633 -16.664 1.00 88.00 312 ASP A O 1
ATOM 2318 N N . SER A 1 313 ? 9.453 -6.538 -14.628 1.00 89.62 313 SER A N 1
ATOM 2319 C CA . SER A 1 313 ? 9.640 -5.275 -13.917 1.00 89.62 313 SER A CA 1
ATOM 2320 C C . SER A 1 313 ? 11.104 -4.940 -13.631 1.00 89.62 313 SER A C 1
ATOM 2322 O O . SER A 1 313 ? 11.852 -5.781 -13.132 1.00 89.62 313 SER A O 1
ATOM 2324 N N . ALA A 1 314 ? 11.476 -3.684 -13.882 1.00 90.62 314 ALA A N 1
ATOM 2325 C CA . ALA A 1 314 ? 12.712 -3.058 -13.405 1.00 90.62 314 ALA A CA 1
ATOM 2326 C C . ALA A 1 314 ? 12.471 -2.133 -12.190 1.00 90.62 314 ALA A C 1
ATOM 2328 O O . ALA A 1 314 ? 13.200 -1.167 -12.001 1.00 90.62 314 ALA A O 1
ATOM 2329 N N . GLY A 1 315 ? 11.387 -2.361 -11.433 1.00 92.06 315 GLY A N 1
ATOM 2330 C CA . GLY A 1 315 ? 11.000 -1.527 -10.279 1.00 92.06 315 GLY A CA 1
ATOM 2331 C C . GLY A 1 315 ? 9.549 -1.049 -10.281 1.00 92.06 315 GLY A C 1
ATOM 2332 O O . GLY A 1 315 ? 9.068 -0.467 -9.313 1.00 92.06 315 GLY A O 1
ATOM 2333 N N . CYS A 1 316 ? 8.826 -1.286 -11.375 1.00 95.56 316 CYS A N 1
ATOM 2334 C CA . CYS A 1 316 ? 7.394 -1.034 -11.483 1.00 95.56 316 CYS A CA 1
ATOM 2335 C C . CYS A 1 316 ? 6.573 -2.001 -10.616 1.00 95.56 316 CYS A C 1
ATOM 2337 O O . CYS A 1 316 ? 6.947 -3.154 -10.405 1.00 95.56 316 CYS A O 1
ATOM 2339 N N . THR A 1 317 ? 5.381 -1.567 -10.213 1.00 97.44 317 THR A N 1
ATOM 2340 C CA . THR A 1 317 ? 4.355 -2.491 -9.726 1.00 97.44 317 THR A CA 1
ATOM 2341 C C . THR A 1 317 ? 3.724 -3.193 -10.925 1.00 97.44 317 THR A C 1
ATOM 2343 O O . THR A 1 317 ? 3.227 -2.559 -11.860 1.00 97.44 317 THR A O 1
ATOM 2346 N N . THR A 1 318 ? 3.743 -4.516 -10.919 1.00 96.94 318 THR A N 1
ATOM 2347 C CA . THR A 1 318 ? 3.277 -5.337 -12.030 1.00 96.94 318 THR A CA 1
ATOM 2348 C C . THR A 1 318 ? 2.207 -6.297 -11.573 1.00 96.94 318 THR A C 1
ATOM 2350 O O . THR A 1 318 ? 2.347 -7.004 -10.584 1.00 96.94 318 THR A O 1
ATOM 2353 N N . ILE A 1 319 ? 1.109 -6.312 -12.312 1.00 97.81 319 ILE A N 1
ATOM 2354 C CA . ILE A 1 319 ? -0.024 -7.193 -12.057 1.00 97.81 319 ILE A CA 1
ATOM 2355 C C . ILE A 1 319 ? -0.007 -8.256 -13.145 1.00 97.81 319 ILE A C 1
ATOM 2357 O O . ILE A 1 319 ? 0.237 -7.948 -14.319 1.00 97.81 319 ILE A O 1
ATOM 2361 N N . HIS A 1 320 ? -0.244 -9.505 -12.765 1.00 97.19 320 HIS A N 1
ATOM 2362 C CA . HIS A 1 320 ? -0.247 -10.622 -13.695 1.00 97.19 320 HIS A CA 1
ATOM 2363 C C . HIS A 1 320 ? -1.177 -10.353 -14.889 1.00 97.19 320 HIS A C 1
ATOM 2365 O O . HIS A 1 320 ? -2.288 -9.838 -14.745 1.00 97.19 320 HIS A O 1
ATOM 2371 N N . GLY A 1 321 ? -0.724 -10.703 -16.097 1.00 93.31 321 GLY A N 1
ATOM 2372 C CA . GLY A 1 321 ? -1.398 -10.315 -17.341 1.00 93.31 321 GLY A CA 1
ATOM 2373 C C . GLY A 1 321 ? -2.863 -10.755 -17.449 1.00 93.31 321 GLY A C 1
ATOM 2374 O O . GLY A 1 321 ? -3.663 -10.033 -18.042 1.00 93.31 321 GLY A O 1
ATOM 2375 N N . ASP A 1 322 ? -3.215 -11.896 -16.850 1.00 94.75 322 ASP A N 1
ATOM 2376 C CA . ASP A 1 322 ? -4.596 -12.404 -16.816 1.00 94.75 322 ASP A CA 1
ATOM 2377 C C . ASP A 1 322 ? -5.519 -11.585 -15.885 1.00 94.75 322 ASP A C 1
ATOM 2379 O O . ASP A 1 322 ? -6.726 -11.571 -16.101 1.00 94.75 322 ASP A O 1
ATOM 2383 N N . ASP A 1 323 ? -4.967 -10.865 -14.901 1.00 97.19 323 ASP A N 1
ATOM 2384 C CA . ASP A 1 323 ? -5.725 -10.046 -13.939 1.00 97.19 323 ASP A CA 1
ATOM 2385 C C . ASP A 1 323 ? -5.782 -8.563 -14.338 1.00 97.19 323 ASP A C 1
ATOM 2387 O O . ASP A 1 323 ? -6.563 -7.778 -13.801 1.00 97.19 323 ASP A O 1
ATOM 2391 N N . TYR A 1 324 ? -4.949 -8.145 -15.296 1.00 95.75 324 TYR A N 1
ATOM 2392 C CA . TYR A 1 324 ? -4.738 -6.725 -15.569 1.00 95.75 324 TYR A CA 1
ATOM 2393 C C . TYR A 1 324 ? -5.976 -5.998 -16.102 1.00 95.75 324 TYR A C 1
ATOM 2395 O O . TYR A 1 324 ? -6.156 -4.803 -15.859 1.00 95.75 324 TYR A O 1
ATOM 2403 N N . LYS A 1 325 ? -6.834 -6.703 -16.850 1.00 95.94 325 LYS A N 1
ATOM 2404 C CA . LYS A 1 325 ? -8.095 -6.124 -17.324 1.00 95.94 325 LYS A CA 1
ATOM 2405 C C . LYS A 1 325 ? -8.996 -5.760 -16.144 1.00 95.94 325 LYS A C 1
ATOM 2407 O O . LYS A 1 325 ? -9.500 -4.644 -16.107 1.00 95.94 325 LYS A O 1
ATOM 2412 N N . ASP A 1 326 ? -9.138 -6.673 -15.193 1.00 98.19 326 ASP A N 1
ATOM 2413 C CA . ASP A 1 326 ? -9.944 -6.473 -13.993 1.00 98.19 326 ASP A CA 1
ATOM 2414 C C . ASP A 1 326 ? -9.383 -5.342 -13.124 1.00 98.19 326 ASP A C 1
ATOM 2416 O O . ASP A 1 326 ? -10.150 -4.553 -12.578 1.00 98.19 326 ASP A O 1
ATOM 2420 N N . PHE A 1 327 ? -8.054 -5.213 -13.042 1.00 98.31 327 PHE A N 1
ATOM 2421 C CA . PHE A 1 327 ? -7.411 -4.076 -12.375 1.00 98.31 327 PHE A CA 1
ATOM 2422 C C . PHE A 1 327 ? -7.774 -2.751 -13.021 1.00 98.31 327 PHE A C 1
ATOM 2424 O O . PHE A 1 327 ? -8.194 -1.827 -12.329 1.00 98.31 327 PHE A O 1
ATOM 2431 N N . LYS A 1 328 ? -7.641 -2.662 -14.346 1.00 97.81 328 LYS A N 1
ATOM 2432 C CA . LYS A 1 328 ? -8.020 -1.455 -15.075 1.00 97.81 328 LYS A CA 1
ATOM 2433 C C . LYS A 1 328 ? -9.489 -1.116 -14.823 1.00 97.81 328 LYS A C 1
ATOM 2435 O O . LYS A 1 328 ? -9.778 0.027 -14.499 1.00 97.81 328 LYS A O 1
ATOM 2440 N N . ASP A 1 329 ? -10.386 -2.089 -14.965 1.00 98.06 329 ASP A N 1
ATOM 2441 C CA . ASP A 1 329 ? -11.824 -1.869 -14.802 1.00 98.06 329 ASP A CA 1
ATOM 2442 C C . ASP A 1 329 ? -12.163 -1.403 -13.370 1.00 98.06 329 ASP A C 1
ATOM 2444 O O . ASP A 1 329 ? -12.978 -0.498 -13.211 1.00 98.06 329 ASP A O 1
ATOM 2448 N N . ALA A 1 330 ? -11.496 -1.947 -12.344 1.00 98.19 330 ALA A N 1
ATOM 2449 C CA . ALA A 1 330 ? -11.652 -1.506 -10.956 1.00 98.19 330 ALA A CA 1
ATOM 2450 C C . ALA A 1 330 ? -11.091 -0.094 -10.714 1.00 98.19 330 ALA A C 1
ATOM 2452 O O . ALA A 1 330 ? -11.755 0.730 -10.092 1.00 98.19 330 ALA A O 1
ATOM 2453 N N . ALA A 1 331 ? -9.892 0.207 -11.223 1.00 97.31 331 ALA A N 1
ATOM 2454 C CA . ALA A 1 331 ? -9.267 1.521 -11.067 1.00 97.31 331 ALA A CA 1
ATOM 2455 C C . ALA A 1 331 ? -10.045 2.622 -11.804 1.00 97.31 331 ALA A C 1
ATOM 2457 O O . ALA A 1 331 ? -10.122 3.746 -11.325 1.00 97.31 331 ALA A O 1
ATOM 2458 N N . THR A 1 332 ? -10.652 2.307 -12.951 1.00 96.62 332 THR A N 1
ATOM 2459 C CA . THR A 1 332 ? -11.446 3.258 -13.745 1.00 96.62 332 THR A CA 1
ATOM 2460 C C . THR A 1 332 ? -12.951 3.096 -13.532 1.00 96.62 332 THR A C 1
ATOM 2462 O O . THR A 1 332 ? -13.722 3.344 -14.461 1.00 96.62 332 THR A O 1
ATOM 2465 N N . ARG A 1 333 ? -13.376 2.631 -12.347 1.00 95.69 333 ARG A N 1
ATOM 2466 C CA . ARG A 1 333 ? -14.796 2.502 -11.981 1.00 95.69 333 ARG A CA 1
ATOM 2467 C C . ARG A 1 333 ? -15.518 3.842 -12.119 1.00 95.69 333 ARG A C 1
ATOM 2469 O O . ARG A 1 333 ? -16.583 3.901 -12.728 1.00 95.69 333 ARG A O 1
ATOM 2476 N N . ASP A 1 334 ? -14.921 4.898 -11.571 1.00 94.75 334 ASP A N 1
ATOM 2477 C CA . ASP A 1 334 ? -15.352 6.267 -11.820 1.00 94.75 334 ASP A CA 1
ATOM 2478 C C . ASP A 1 334 ? -14.644 6.799 -13.070 1.00 94.75 334 ASP A C 1
ATOM 2480 O O . ASP A 1 334 ? -13.418 6.891 -13.127 1.00 94.75 334 ASP A O 1
ATOM 2484 N N . ALA A 1 335 ? -15.429 7.138 -14.090 1.00 93.38 335 ALA A N 1
ATOM 2485 C CA . ALA A 1 335 ? -14.913 7.690 -15.336 1.00 93.38 335 ALA A CA 1
ATOM 2486 C C . ALA A 1 335 ? -14.404 9.135 -15.190 1.00 93.38 335 ALA A C 1
ATOM 2488 O O . ALA A 1 335 ? -13.696 9.607 -16.083 1.00 93.38 335 ALA A O 1
ATOM 2489 N N . ASN A 1 336 ? -14.777 9.828 -14.109 1.00 94.88 336 ASN A N 1
ATOM 2490 C CA . ASN A 1 336 ? -14.367 11.203 -13.829 1.00 94.88 336 ASN A CA 1
ATOM 2491 C C . ASN A 1 336 ? -13.077 11.282 -13.006 1.00 94.88 336 ASN A C 1
ATOM 2493 O O . ASN A 1 336 ? -12.441 12.330 -13.009 1.00 94.88 336 ASN A O 1
ATOM 2497 N N . GLN A 1 337 ? -12.679 10.193 -12.343 1.00 96.75 337 GLN A N 1
ATOM 2498 C CA . GLN A 1 337 ? -11.430 10.136 -11.595 1.00 96.75 337 GLN A CA 1
ATOM 2499 C C . GLN A 1 337 ? -10.235 10.103 -12.563 1.00 96.75 337 GLN A C 1
ATOM 2501 O O . GLN A 1 337 ? -10.120 9.214 -13.415 1.00 96.75 337 GLN A O 1
ATOM 2506 N N . ASP A 1 338 ? -9.332 11.073 -12.437 1.00 96.62 338 ASP A N 1
ATOM 2507 C CA . ASP A 1 338 ? -8.149 11.234 -13.292 1.00 96.62 338 ASP A CA 1
ATOM 2508 C C . ASP A 1 338 ? -6.811 11.132 -12.539 1.00 96.62 338 ASP A C 1
ATOM 2510 O O . ASP A 1 338 ? -5.756 10.978 -13.176 1.00 96.62 338 ASP A O 1
ATOM 2514 N N . THR A 1 339 ? -6.861 11.121 -11.206 1.00 97.88 339 THR A N 1
ATOM 2515 C CA . THR A 1 339 ? -5.740 10.838 -10.306 1.00 97.88 339 THR A CA 1
ATOM 2516 C C . THR A 1 339 ? -6.084 9.698 -9.341 1.00 97.88 339 THR A C 1
ATOM 2518 O O . THR A 1 339 ? -7.245 9.455 -9.021 1.00 97.88 339 THR A O 1
ATOM 2521 N N . TRP A 1 340 ? -5.075 8.952 -8.888 1.00 98.62 340 TRP A N 1
ATOM 2522 C CA . TRP A 1 340 ? -5.235 7.846 -7.939 1.00 98.62 340 TRP A CA 1
ATOM 2523 C C . TRP A 1 340 ? -4.169 7.921 -6.861 1.00 98.62 340 TRP A C 1
ATOM 2525 O O . TRP A 1 340 ? -2.980 7.975 -7.171 1.00 98.62 340 TRP A O 1
ATOM 2535 N N . GLN A 1 341 ? -4.568 7.827 -5.598 1.00 98.75 341 GLN A N 1
ATOM 2536 C CA . GLN A 1 341 ? -3.612 7.665 -4.509 1.00 98.75 341 GLN A CA 1
ATOM 2537 C C . GLN A 1 341 ? -3.187 6.194 -4.436 1.00 98.75 341 GLN A C 1
ATOM 2539 O O . GLN A 1 341 ? -4.015 5.310 -4.205 1.00 98.75 341 GLN A O 1
ATOM 2544 N N . TYR A 1 342 ? -1.902 5.927 -4.676 1.00 98.81 342 TYR A N 1
ATOM 2545 C CA . TYR A 1 342 ? -1.293 4.611 -4.505 1.00 98.81 342 TYR A CA 1
ATOM 2546 C C . TYR A 1 342 ? -0.551 4.557 -3.174 1.00 98.81 342 TYR A C 1
ATOM 2548 O O . TYR A 1 342 ? 0.521 5.142 -3.030 1.00 98.81 342 TYR A O 1
ATOM 2556 N N . VAL A 1 343 ? -1.136 3.870 -2.199 1.00 98.88 343 VAL A N 1
ATOM 2557 C CA . VAL A 1 343 ? -0.523 3.596 -0.900 1.00 98.88 343 VAL A CA 1
ATOM 2558 C C . VAL A 1 343 ? 0.237 2.283 -1.009 1.00 98.88 343 VAL A C 1
ATOM 2560 O O . VAL A 1 343 ? -0.363 1.248 -1.275 1.00 98.88 343 VAL A O 1
ATOM 2563 N N . LEU A 1 344 ? 1.545 2.310 -0.794 1.00 98.62 344 LEU A N 1
ATOM 2564 C CA . LEU A 1 344 ? 2.392 1.124 -0.762 1.00 98.62 344 LEU A CA 1
ATOM 2565 C C . LEU A 1 344 ? 2.952 0.947 0.645 1.00 98.62 344 LEU A C 1
ATOM 2567 O O . LEU A 1 344 ? 3.527 1.876 1.209 1.00 98.62 344 LEU A O 1
ATOM 2571 N N . THR A 1 345 ? 2.801 -0.243 1.208 1.00 98.12 345 THR A N 1
ATOM 2572 C CA . THR A 1 345 ? 3.422 -0.611 2.482 1.00 98.12 345 THR A CA 1
ATOM 2573 C C . THR A 1 345 ? 3.913 -2.047 2.410 1.00 98.12 345 THR A C 1
ATOM 2575 O O . THR A 1 345 ? 3.337 -2.870 1.691 1.00 98.12 345 THR A O 1
ATOM 2578 N N . LYS A 1 346 ? 4.979 -2.355 3.139 1.00 96.62 346 LYS A N 1
ATOM 2579 C CA . LYS A 1 346 ? 5.404 -3.734 3.347 1.00 96.62 346 LYS A CA 1
ATOM 2580 C C . LYS A 1 346 ? 4.482 -4.430 4.333 1.00 96.62 346 LYS A C 1
ATOM 2582 O O . LYS A 1 346 ? 3.841 -3.780 5.162 1.00 96.62 346 LYS A O 1
ATOM 2587 N N . VAL A 1 347 ? 4.431 -5.749 4.243 1.00 96.81 347 VAL A N 1
ATOM 2588 C CA . VAL A 1 347 ? 3.787 -6.586 5.249 1.00 96.81 347 VAL A CA 1
ATOM 2589 C C . VAL A 1 347 ? 4.814 -7.222 6.173 1.00 96.81 347 VAL A C 1
ATOM 2591 O O . VAL A 1 347 ? 5.991 -7.324 5.831 1.00 96.81 347 VAL A O 1
ATOM 2594 N N . GLU A 1 348 ? 4.375 -7.628 7.362 1.00 88.69 348 GLU A N 1
ATOM 2595 C CA . GLU A 1 348 ? 5.192 -8.502 8.209 1.00 88.69 348 GLU A CA 1
ATOM 2596 C C . GLU A 1 348 ? 5.504 -9.826 7.474 1.00 88.69 348 GLU A C 1
ATOM 2598 O O . GLU A 1 348 ? 4.592 -10.356 6.827 1.00 88.69 348 GLU A O 1
ATOM 2603 N N . PRO A 1 349 ? 6.755 -10.332 7.555 1.00 65.44 349 PRO A N 1
ATOM 2604 C CA . PRO A 1 349 ? 7.178 -11.582 6.915 1.00 65.44 349 PRO A CA 1
ATOM 2605 C C . PRO A 1 349 ? 6.412 -12.836 7.347 1.00 65.44 349 PRO A C 1
ATOM 2607 O O . PRO A 1 349 ? 5.999 -12.916 8.530 1.00 65.44 349 PRO A O 1
#

Foldseek 3Di:
DDDDDDDDDDDDPPPDQPPDPPLPPDPDFLVVLLVLLLVLLVCVVVLLLLVSLLSLCSNCPPPDPLLNLLSLLSNLLNNVDQDQLQRPPDPRVNRPDSVSSSVSSVSSPCSLPPFAADDDCPPPDLRSVQSSQVSCCSRQADPVQVVCQVVQAKAKEKADDDDFLCPPNQQDFQAIKIWIWHADPVRDIDIDIARRKHQAATCLQFQPCVVRPSRPHHDDHDAPLQVPPPGHWQKAFAFYKFKWFWDWDDDPVDVVDTDIKIWGDPVSQVVQAQGMFTPCVSPRDRDPVRDVRTGGDDGPAIEEAAEQSGQPGSHHMYGHNVCRVVVVCSNCVDVPDGMYIYGYTYHDD

pLDDT: mean 87.61, std 16.88, range [30.5, 98.94]